Protein AF-0000000066663304 (afdb_homodimer)

Sequence (214 aa):
MSELSLIVARMRPGDSEQVAELFARSDQTELPALVGVRRRTLFTFHDLYFHLIEADAAVAERVAEVRDHPLFQEINEGLLPFIQPYSPSWRSPADAMARTFYQWTRPMSELSLIVARMRPGDSEQVAELFARSDQTELPALVGVRRRTLFTFHDLYFHLIEADAAVAERVAEVRDHPLFQEINEGLLPFIQPYSPSWRSPADAMARTFYQWTRP

Nearest PDB structures (foldseek):
  1tuw-assembly1_A-2  TM=9.577E-01  e=3.253E-13  Streptomyces glaucescens
  8is2-assembly1_B  TM=9.140E-01  e=1.333E-09  uncultured actinomycete
  8is2-assembly1_A  TM=8.632E-01  e=9.135E-10  uncultured actinomycete
  2gff-assembly1_A  TM=6.560E-01  e=1.360E-04  Yersinia pestis
  2omo-assembly4_E  TM=6.657E-01  e=2.468E-03  Nitrosomonas europaea

Structure (mmCIF, N/CA/C/O backbone):
data_AF-0000000066663304-model_v1
#
loop_
_entity.id
_entity.type
_entity.pdbx_description
1 polymer 'Polyketide synthesis cyclase'
#
loop_
_atom_site.group_PDB
_atom_site.id
_atom_site.type_symbol
_atom_site.label_atom_id
_atom_site.label_alt_id
_atom_site.label_comp_id
_atom_site.label_asym_id
_atom_site.label_entity_id
_atom_site.label_seq_id
_atom_site.pdbx_PDB_ins_code
_atom_site.Cartn_x
_atom_site.Cartn_y
_atom_site.Cartn_z
_atom_site.occupancy
_atom_site.B_iso_or_equiv
_atom_site.auth_seq_id
_atom_site.auth_comp_id
_atom_site.auth_asym_id
_atom_site.auth_atom_id
_atom_site.pdbx_PDB_model_num
ATOM 1 N N . MET A 1 1 ? -14.656 -9.914 8.891 1 66.56 1 MET A N 1
ATOM 2 C CA . MET A 1 1 ? -13.93 -8.648 8.891 1 66.56 1 MET A CA 1
ATOM 3 C C . MET A 1 1 ? -12.711 -8.719 7.977 1 66.56 1 MET A C 1
ATOM 5 O O . MET A 1 1 ? -11.992 -9.727 7.965 1 66.56 1 MET A O 1
ATOM 9 N N . SER A 1 2 ? -12.461 -7.953 6.898 1 84.44 2 SER A N 1
ATOM 10 C CA . SER A 1 2 ? -11.375 -8.07 5.934 1 84.44 2 SER A CA 1
ATOM 11 C C . SER A 1 2 ? -10.102 -7.398 6.445 1 84.44 2 SER A C 1
ATOM 13 O O . SER A 1 2 ? -10.164 -6.516 7.301 1 84.44 2 SER A O 1
ATOM 15 N N . GLU A 1 3 ? -9.039 -8 6.078 1 91.44 3 GLU A N 1
ATOM 16 C CA . GLU A 1 3 ? -7.719 -7.516 6.477 1 91.44 3 GLU A CA 1
ATOM 17 C C . GLU A 1 3 ? -6.926 -7.023 5.273 1 91.44 3 GLU A C 1
ATOM 19 O O . GLU A 1 3 ? -7.012 -7.605 4.188 1 91.44 3 GLU A O 1
ATOM 24 N N . LEU A 1 4 ? -6.242 -5.969 5.566 1 94.88 4 LEU A N 1
ATOM 25 C CA . LEU A 1 4 ? -5.379 -5.422 4.523 1 94.88 4 LEU A CA 1
ATOM 26 C C . LEU A 1 4 ? -3.926 -5.812 4.762 1 94.88 4 LEU A C 1
ATOM 28 O O . LEU A 1 4 ? -3.432 -5.723 5.891 1 94.88 4 LEU A O 1
ATOM 32 N N . SER A 1 5 ? -3.32 -6.324 3.744 1 96.56 5 SER A N 1
ATOM 33 C CA . SER A 1 5 ? -1.896 -6.637 3.775 1 96.56 5 SER A CA 1
ATOM 34 C C . SER A 1 5 ? -1.161 -5.98 2.611 1 96.56 5 SER A C 1
ATOM 36 O O . SER A 1 5 ? -1.698 -5.887 1.505 1 96.56 5 SER A O 1
ATOM 38 N N . LEU A 1 6 ? 0.023 -5.57 2.932 1 97.81 6 LEU A N 1
ATOM 39 C CA . LEU A 1 6 ? 0.865 -4.941 1.918 1 97.81 6 LEU A CA 1
ATOM 40 C C . LEU A 1 6 ? 2.215 -5.641 1.824 1 97.81 6 LEU A C 1
ATOM 42 O O . LEU A 1 6 ? 2.998 -5.621 2.777 1 97.81 6 LEU A O 1
ATOM 46 N N . ILE A 1 7 ? 2.461 -6.254 0.732 1 97.38 7 ILE A N 1
ATOM 47 C CA . ILE A 1 7 ? 3.752 -6.871 0.447 1 97.38 7 ILE A CA 1
ATOM 48 C C . ILE A 1 7 ? 4.652 -5.871 -0.276 1 97.38 7 ILE A C 1
ATOM 50 O O . ILE A 1 7 ? 4.215 -5.188 -1.203 1 97.38 7 ILE A O 1
ATOM 54 N N . VAL A 1 8 ? 5.883 -5.77 0.152 1 98.25 8 VAL A N 1
ATOM 55 C CA . VAL A 1 8 ? 6.84 -4.812 -0.392 1 98.25 8 VAL A CA 1
ATOM 56 C C . VAL A 1 8 ? 8.023 -5.559 -1 1 98.25 8 VAL A C 1
ATOM 58 O O . VAL A 1 8 ? 8.617 -6.426 -0.354 1 98.25 8 VAL A O 1
ATOM 61 N N . ALA A 1 9 ? 8.367 -5.219 -2.225 1 98 9 ALA A N 1
ATOM 62 C CA . ALA A 1 9 ? 9.5 -5.812 -2.93 1 98 9 ALA A CA 1
ATOM 63 C C . ALA A 1 9 ? 10.102 -4.828 -3.924 1 98 9 ALA A C 1
ATOM 65 O O . ALA A 1 9 ? 9.75 -3.646 -3.932 1 98 9 ALA A O 1
ATOM 66 N N . ARG A 1 10 ? 11.102 -5.301 -4.641 1 97.88 10 ARG A N 1
ATOM 67 C CA . ARG A 1 10 ? 11.703 -4.508 -5.707 1 97.88 10 ARG A CA 1
ATOM 68 C C . ARG A 1 10 ? 11.305 -5.043 -7.078 1 97.88 10 ARG A C 1
ATOM 70 O O . ARG A 1 10 ? 11.148 -6.254 -7.258 1 97.88 10 ARG A O 1
ATOM 77 N N . MET A 1 11 ? 11.172 -4.141 -7.949 1 98.44 11 MET A N 1
ATOM 78 C CA . MET A 1 11 ? 10.859 -4.445 -9.344 1 98.44 11 MET A CA 1
ATOM 79 C C . MET A 1 11 ? 11.398 -3.359 -10.266 1 98.44 11 MET A C 1
ATOM 81 O O . MET A 1 11 ? 11.289 -2.17 -9.969 1 98.44 11 MET A O 1
ATOM 85 N N . ARG A 1 12 ? 12.016 -3.807 -11.406 1 96.44 12 ARG A N 1
ATOM 86 C CA . ARG A 1 12 ? 12.359 -2.818 -12.43 1 96.44 12 ARG A CA 1
ATOM 87 C C . ARG A 1 12 ? 11.102 -2.201 -13.031 1 96.44 12 ARG A C 1
ATOM 89 O O . ARG A 1 12 ? 10.141 -2.91 -13.344 1 96.44 12 ARG A O 1
ATOM 96 N N . PRO A 1 13 ? 11.062 -0.898 -13.18 1 90.06 13 PRO A N 1
ATOM 97 C CA . PRO A 1 13 ? 9.875 -0.227 -13.719 1 90.06 13 PRO A CA 1
ATOM 98 C C . PRO A 1 13 ? 9.398 -0.84 -15.031 1 90.06 13 PRO A C 1
ATOM 100 O O . PRO A 1 13 ? 8.195 -0.885 -15.297 1 90.06 13 PRO A O 1
ATOM 103 N N . GLY A 1 14 ? 10.172 -1.35 -15.828 1 94.81 14 GLY A N 1
ATOM 104 C CA . GLY A 1 14 ? 9.812 -1.896 -17.125 1 94.81 14 GLY A CA 1
ATOM 105 C C . GLY A 1 14 ? 9.172 -3.27 -17.047 1 94.81 14 GLY A C 1
ATOM 106 O O . GLY A 1 14 ? 8.648 -3.779 -18.047 1 94.81 14 GLY A O 1
ATOM 107 N N . ASP A 1 15 ? 9.055 -3.811 -15.891 1 98.06 15 ASP A N 1
ATOM 108 C CA . ASP A 1 15 ? 8.609 -5.191 -15.734 1 98.06 15 ASP A CA 1
ATOM 109 C C . ASP A 1 15 ? 7.133 -5.254 -15.344 1 98.06 15 ASP A C 1
ATOM 111 O O . ASP A 1 15 ? 6.559 -6.34 -15.227 1 98.06 15 ASP A O 1
ATOM 115 N N . SER A 1 16 ? 6.422 -4.117 -15.203 1 98.25 16 SER A N 1
ATOM 116 C CA . SER A 1 16 ? 5.074 -4.07 -14.648 1 98.25 16 SER A CA 1
ATOM 117 C C . SER A 1 16 ? 4.082 -4.812 -15.539 1 98.25 16 SER A C 1
ATOM 119 O O . SER A 1 16 ? 3.172 -5.477 -15.039 1 98.25 16 SER A O 1
ATOM 121 N N . GLU A 1 17 ? 4.27 -4.734 -16.812 1 97.94 17 GLU A N 1
ATOM 122 C CA . GLU A 1 17 ? 3.338 -5.383 -17.734 1 97.94 17 GLU A CA 1
ATOM 123 C C . GLU A 1 17 ? 3.389 -6.902 -17.578 1 97.94 17 GLU A C 1
ATOM 125 O O . GLU A 1 17 ? 2.35 -7.562 -17.562 1 97.94 17 GLU A O 1
ATOM 130 N N . GLN A 1 18 ? 4.574 -7.41 -17.5 1 98.38 18 GLN A N 1
ATOM 131 C CA . GLN A 1 18 ? 4.738 -8.852 -17.359 1 98.38 18 GLN A CA 1
ATOM 132 C C . GLN A 1 18 ? 4.16 -9.344 -16.031 1 98.38 18 GLN A C 1
ATOM 134 O O . GLN A 1 18 ? 3.48 -10.367 -15.992 1 98.38 18 GLN A O 1
ATOM 139 N N . VAL A 1 19 ? 4.379 -8.602 -15.016 1 98.75 19 VAL A N 1
ATOM 140 C CA . VAL A 1 19 ? 3.875 -8.969 -13.695 1 98.75 19 VAL A CA 1
ATOM 141 C C . VAL A 1 19 ? 2.35 -8.898 -13.688 1 98.75 19 VAL A C 1
ATOM 143 O O . VAL A 1 19 ? 1.685 -9.797 -13.156 1 98.75 19 VAL A O 1
ATOM 146 N N . ALA A 1 20 ? 1.789 -7.863 -14.328 1 98.75 20 ALA A N 1
ATOM 147 C CA . ALA A 1 20 ? 0.338 -7.723 -14.422 1 98.75 20 ALA A CA 1
ATOM 148 C C . ALA A 1 20 ? -0.284 -8.914 -15.133 1 98.75 20 ALA A C 1
ATOM 150 O O . ALA A 1 20 ? -1.319 -9.43 -14.711 1 98.75 20 ALA A O 1
ATOM 151 N N . GLU A 1 21 ? 0.354 -9.359 -16.125 1 98.62 21 GLU A N 1
ATOM 152 C CA . GLU A 1 21 ? -0.149 -10.492 -16.891 1 98.62 21 GLU A CA 1
ATOM 153 C C . GLU A 1 21 ? -0.144 -11.773 -16.062 1 98.62 21 GLU A C 1
ATOM 155 O O . GLU A 1 21 ? -1.072 -12.578 -16.156 1 98.62 21 GLU A O 1
ATOM 160 N N . LEU A 1 22 ? 0.905 -11.906 -15.32 1 98.69 22 LEU A N 1
ATOM 161 C CA . LEU A 1 22 ? 1.009 -13.078 -14.461 1 98.69 22 LEU A CA 1
ATOM 162 C C . LEU A 1 22 ? -0.139 -13.125 -13.461 1 98.69 22 LEU A C 1
ATOM 164 O O . LEU A 1 22 ? -0.793 -14.156 -13.305 1 98.69 22 LEU A O 1
ATOM 168 N N . PHE A 1 23 ? -0.44 -12.039 -12.859 1 98.81 23 PHE A N 1
ATOM 169 C CA . PHE A 1 23 ? -1.504 -12.016 -11.867 1 98.81 23 PHE A CA 1
ATOM 170 C C . PHE A 1 23 ? -2.871 -12.117 -12.531 1 98.81 23 PHE A C 1
ATOM 172 O O . PHE A 1 23 ? -3.791 -12.727 -11.984 1 98.81 23 PHE A O 1
ATOM 179 N N . ALA A 1 24 ? -2.984 -11.516 -13.719 1 98.62 24 ALA A N 1
ATOM 180 C CA . ALA A 1 24 ? -4.246 -11.625 -14.445 1 98.62 24 ALA A CA 1
ATOM 181 C C . ALA A 1 24 ? -4.59 -13.094 -14.711 1 98.62 24 ALA A C 1
ATOM 183 O O . ALA A 1 24 ? -5.742 -13.5 -14.555 1 98.62 24 ALA A O 1
ATOM 184 N N . ARG A 1 25 ? -3.641 -13.859 -15.07 1 98.19 25 ARG A N 1
ATOM 185 C CA . ARG A 1 25 ? -3.838 -15.281 -15.312 1 98.19 25 ARG A CA 1
ATOM 186 C C . ARG A 1 25 ? -4.137 -16.016 -14.008 1 98.19 25 ARG A C 1
ATOM 188 O O . ARG A 1 25 ? -5.055 -16.844 -13.953 1 98.19 25 ARG A O 1
ATOM 195 N N . SER A 1 26 ? -3.385 -15.719 -13.031 1 98.19 26 SER A N 1
ATOM 196 C CA . SER A 1 26 ? -3.562 -16.359 -11.734 1 98.19 26 SER A CA 1
ATOM 197 C C . SER A 1 26 ? -4.945 -16.062 -11.156 1 98.19 26 SER A C 1
ATOM 199 O O . SER A 1 26 ? -5.594 -16.969 -10.609 1 98.19 26 SER A O 1
ATOM 201 N N . ASP A 1 27 ? -5.406 -14.812 -11.289 1 98.25 27 ASP A N 1
ATOM 202 C CA . ASP A 1 27 ? -6.66 -14.375 -10.68 1 98.25 27 ASP A CA 1
ATOM 203 C C . ASP A 1 27 ? -7.863 -14.992 -11.391 1 98.25 27 ASP A C 1
ATOM 205 O O . ASP A 1 27 ? -8.992 -14.891 -10.914 1 98.25 27 ASP A O 1
ATOM 209 N N . GLN A 1 28 ? -7.637 -15.695 -12.477 1 97.62 28 GLN A N 1
ATOM 210 C CA . GLN A 1 28 ? -8.703 -16.391 -13.188 1 97.62 28 GLN A CA 1
ATOM 211 C C . GLN A 1 28 ? -8.875 -17.812 -12.656 1 97.62 28 GLN A C 1
ATOM 213 O O . GLN A 1 28 ? -9.844 -18.5 -13 1 97.62 28 GLN A O 1
ATOM 218 N N . THR A 1 29 ? -7.965 -18.219 -11.875 1 97.88 29 THR A N 1
ATOM 219 C CA . THR A 1 29 ? -8.031 -19.562 -11.305 1 97.88 29 THR A CA 1
ATOM 220 C C . THR A 1 29 ? -8.758 -19.547 -9.961 1 97.88 29 THR A C 1
ATOM 222 O O . THR A 1 29 ? -9.32 -18.516 -9.57 1 97.88 29 THR A O 1
ATOM 225 N N . GLU A 1 30 ? -8.68 -20.672 -9.242 1 96.88 30 GLU A N 1
ATOM 226 C CA . GLU A 1 30 ? -9.328 -20.766 -7.941 1 96.88 30 GLU A CA 1
ATOM 227 C C . GLU A 1 30 ? -8.422 -20.234 -6.832 1 96.88 30 GLU A C 1
ATOM 229 O O . GLU A 1 30 ? -8.836 -20.156 -5.676 1 96.88 30 GLU A O 1
ATOM 234 N N . LEU A 1 31 ? -7.23 -19.859 -7.121 1 96.62 31 LEU A N 1
ATOM 235 C CA . LEU A 1 31 ? -6.242 -19.5 -6.109 1 96.62 31 LEU A CA 1
ATOM 236 C C . LEU A 1 31 ? -6.746 -18.344 -5.25 1 96.62 31 LEU A C 1
ATOM 238 O O . LEU A 1 31 ? -6.621 -18.375 -4.023 1 96.62 31 LEU A O 1
ATOM 242 N N . PRO A 1 32 ? -7.32 -17.266 -5.793 1 96.88 32 PRO A N 1
ATOM 243 C CA . PRO A 1 32 ? -7.816 -16.188 -4.93 1 96.88 32 PRO A CA 1
ATOM 244 C C . PRO A 1 32 ? -8.812 -16.688 -3.885 1 96.88 32 PRO A C 1
ATOM 246 O O . PRO A 1 32 ? -8.766 -16.266 -2.729 1 96.88 32 PRO A O 1
ATOM 249 N N . ALA A 1 33 ? -9.641 -17.562 -4.289 1 95.19 33 ALA A N 1
ATOM 250 C CA . ALA A 1 33 ? -10.617 -18.109 -3.344 1 95.19 33 ALA A CA 1
ATOM 251 C C . ALA A 1 33 ? -9.93 -18.953 -2.27 1 95.19 33 ALA A C 1
ATOM 253 O O . ALA A 1 33 ? -10.328 -18.922 -1.102 1 95.19 33 ALA A O 1
ATOM 254 N N . LEU A 1 34 ? -8.945 -19.688 -2.697 1 94.44 34 LEU A N 1
ATOM 255 C CA . LEU A 1 34 ? -8.211 -20.531 -1.761 1 94.44 34 LEU A CA 1
ATOM 256 C C . LEU A 1 34 ? -7.535 -19.688 -0.684 1 94.44 34 LEU A C 1
ATOM 258 O O . LEU A 1 34 ? -7.484 -20.078 0.482 1 94.44 34 LEU A O 1
ATOM 262 N N . VAL A 1 35 ? -7.031 -18.516 -1.042 1 94.19 35 VAL A N 1
ATOM 263 C CA . VAL A 1 35 ? -6.305 -17.656 -0.122 1 94.19 35 VAL A CA 1
ATOM 264 C C . VAL A 1 35 ? -7.281 -16.703 0.573 1 94.19 35 VAL A C 1
ATOM 266 O O . VAL A 1 35 ? -6.957 -16.125 1.613 1 94.19 35 VAL A O 1
ATOM 269 N N . GLY A 1 36 ? -8.477 -16.531 -0.001 1 95.06 36 GLY A N 1
ATOM 270 C CA . GLY A 1 36 ? -9.477 -15.641 0.552 1 95.06 36 GLY A CA 1
ATOM 271 C C . GLY A 1 36 ? -9.32 -14.203 0.098 1 95.06 36 GLY A C 1
ATOM 272 O O . GLY A 1 36 ? -9.688 -13.273 0.82 1 95.06 36 GLY A O 1
ATOM 273 N N . VAL A 1 37 ? -8.75 -14.023 -1.085 1 96.5 37 VAL A N 1
ATOM 274 C CA . VAL A 1 37 ? -8.5 -12.68 -1.603 1 96.5 37 VAL A CA 1
ATOM 275 C C . VAL A 1 37 ? -9.805 -12.078 -2.117 1 96.5 37 VAL A C 1
ATOM 277 O O . VAL A 1 37 ? -10.523 -12.711 -2.896 1 96.5 37 VAL A O 1
ATOM 280 N N . ARG A 1 38 ? -10.047 -10.852 -1.663 1 96.12 38 ARG A N 1
ATOM 281 C CA . ARG A 1 38 ? -11.203 -10.109 -2.146 1 96.12 38 ARG A CA 1
ATOM 282 C C . ARG A 1 38 ? -10.797 -9.062 -3.174 1 96.12 38 ARG A C 1
ATOM 284 O O . ARG A 1 38 ? -11.516 -8.828 -4.148 1 96.12 38 ARG A O 1
ATOM 291 N N . ARG A 1 39 ? -9.75 -8.477 -2.922 1 96.69 39 ARG A N 1
ATOM 292 C CA . ARG A 1 39 ? -9.242 -7.438 -3.811 1 96.69 39 ARG A CA 1
ATOM 293 C C . ARG A 1 39 ? -7.719 -7.445 -3.842 1 96.69 39 ARG A C 1
ATOM 295 O O . ARG A 1 39 ? -7.07 -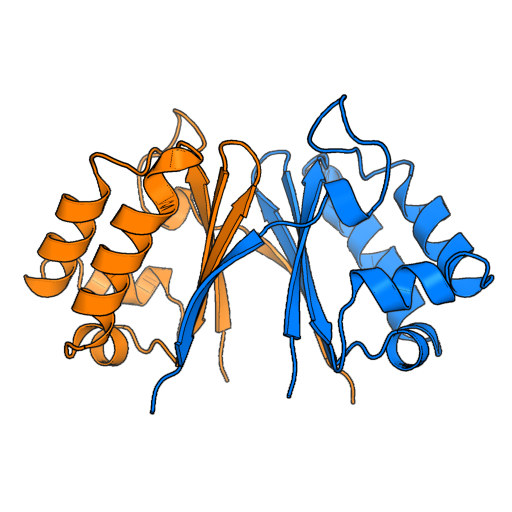7.656 -2.812 1 96.69 39 ARG A O 1
ATOM 302 N N . ARG A 1 40 ? -7.203 -7.305 -5.023 1 98 40 ARG A N 1
ATOM 303 C CA . ARG A 1 40 ? -5.766 -7.184 -5.25 1 98 40 ARG A CA 1
ATOM 304 C C . ARG A 1 40 ? -5.441 -5.91 -6.027 1 98 40 ARG A C 1
ATOM 306 O O . ARG A 1 40 ? -6.074 -5.617 -7.043 1 98 40 ARG A O 1
ATOM 313 N N . THR A 1 41 ? -4.582 -5.086 -5.516 1 98.31 41 THR A N 1
ATOM 314 C CA . THR A 1 41 ? -4.062 -3.922 -6.227 1 98.31 41 THR A CA 1
ATOM 315 C C . THR A 1 41 ? -2.535 -3.932 -6.23 1 98.31 41 THR A C 1
ATOM 317 O O . THR A 1 41 ? -1.906 -4.098 -5.184 1 98.31 41 THR A O 1
ATOM 320 N N . LEU A 1 42 ? -1.966 -3.805 -7.406 1 98.69 42 LEU A N 1
ATOM 321 C CA . LEU A 1 42 ? -0.516 -3.719 -7.547 1 98.69 42 LEU A CA 1
ATOM 322 C C . LEU A 1 42 ? -0.086 -2.297 -7.891 1 98.69 42 LEU A C 1
ATOM 324 O O . LEU A 1 42 ? -0.704 -1.645 -8.734 1 98.69 42 LEU A O 1
ATOM 328 N N . PHE A 1 43 ? 0.966 -1.829 -7.152 1 98.56 43 PHE A N 1
ATOM 329 C CA . PHE A 1 43 ? 1.549 -0.515 -7.398 1 98.56 43 PHE A CA 1
ATOM 330 C C . PHE A 1 43 ? 3.025 -0.635 -7.754 1 98.56 43 PHE A C 1
ATOM 332 O O . PHE A 1 43 ? 3.68 -1.615 -7.391 1 98.56 43 PHE A O 1
ATOM 339 N N . THR A 1 44 ? 3.527 0.32 -8.445 1 98.31 44 THR A N 1
ATOM 340 C CA . THR A 1 44 ? 4.961 0.513 -8.641 1 98.31 44 THR A CA 1
ATOM 341 C C . THR A 1 44 ? 5.363 1.95 -8.32 1 98.31 44 THR A C 1
ATOM 343 O O . THR A 1 44 ? 4.559 2.873 -8.469 1 98.31 44 THR A O 1
ATOM 346 N N . PHE A 1 45 ? 6.562 2.104 -7.871 1 97.75 45 PHE A N 1
ATOM 347 C CA . PHE A 1 45 ? 7.164 3.383 -7.516 1 97.75 45 PHE A CA 1
ATOM 348 C C . PHE A 1 45 ? 8.68 3.307 -7.59 1 97.75 45 PHE A C 1
ATOM 350 O O . PHE A 1 45 ? 9.312 2.598 -6.801 1 97.75 45 PHE A O 1
ATOM 357 N N . HIS A 1 46 ? 9.273 3.986 -8.484 1 96 46 HIS A N 1
ATOM 358 C CA . HIS A 1 46 ? 10.703 3.842 -8.734 1 96 46 HIS A CA 1
ATOM 359 C C . HIS A 1 46 ? 11.094 2.375 -8.891 1 96 46 HIS A C 1
ATOM 361 O O . HIS A 1 46 ? 10.617 1.697 -9.805 1 96 46 HIS A O 1
ATOM 367 N N . ASP A 1 47 ? 11.836 1.839 -8 1 95.88 47 ASP A N 1
ATOM 368 C CA . ASP A 1 47 ? 12.266 0.448 -8.109 1 95.88 47 ASP A CA 1
ATOM 369 C C . ASP A 1 47 ? 11.5 -0.442 -7.137 1 95.88 47 ASP A C 1
ATOM 371 O O . ASP A 1 47 ? 11.938 -1.551 -6.824 1 95.88 47 ASP A O 1
ATOM 375 N N . LEU A 1 48 ? 10.359 0.112 -6.734 1 98.06 48 LEU A N 1
ATOM 376 C CA . LEU A 1 48 ? 9.617 -0.628 -5.723 1 98.06 48 LEU A CA 1
ATOM 377 C C . LEU A 1 48 ? 8.352 -1.232 -6.32 1 98.06 48 LEU A C 1
ATOM 379 O O . LEU A 1 48 ? 7.766 -0.67 -7.25 1 98.06 48 LEU A O 1
ATOM 383 N N . TYR A 1 49 ? 8.008 -2.311 -5.723 1 98.44 49 TYR A N 1
ATOM 384 C CA . TYR A 1 49 ? 6.797 -3.064 -6.012 1 98.44 49 TYR A CA 1
ATOM 385 C C . TYR A 1 49 ? 5.941 -3.225 -4.762 1 98.44 49 TYR A C 1
ATOM 387 O O . TYR A 1 49 ? 6.453 -3.582 -3.695 1 98.44 49 TYR A O 1
ATOM 395 N N . PHE A 1 50 ? 4.602 -2.955 -4.926 1 98.75 50 PHE A N 1
ATOM 396 C CA . PHE A 1 50 ? 3.662 -3.127 -3.822 1 98.75 50 PHE A CA 1
ATOM 397 C C . PHE A 1 50 ? 2.492 -4.012 -4.238 1 98.75 50 PHE A C 1
ATOM 399 O O . PHE A 1 50 ? 1.873 -3.779 -5.281 1 98.75 50 PHE A O 1
ATOM 406 N N . HIS A 1 51 ? 2.24 -5.004 -3.455 1 98.56 51 HIS A N 1
ATOM 407 C CA . HIS A 1 51 ? 1.091 -5.891 -3.604 1 98.56 51 HIS A CA 1
ATOM 408 C C . HIS A 1 51 ? 0.131 -5.75 -2.428 1 98.56 51 HIS A C 1
ATOM 410 O O . HIS A 1 51 ? 0.351 -6.344 -1.368 1 98.56 51 HIS A O 1
ATOM 416 N N . LEU A 1 52 ? -0.947 -4.996 -2.645 1 98.25 52 LEU A N 1
ATOM 417 C CA . LEU A 1 52 ? -1.99 -4.797 -1.646 1 98.25 52 LEU A CA 1
ATOM 418 C C . LEU A 1 52 ? -3.066 -5.871 -1.762 1 98.25 52 LEU A C 1
ATOM 420 O O . LEU A 1 52 ? -3.645 -6.062 -2.834 1 98.25 52 LEU A O 1
ATOM 424 N N . ILE A 1 53 ? -3.299 -6.516 -0.672 1 97.19 53 ILE A N 1
ATOM 425 C CA . ILE A 1 53 ? -4.273 -7.598 -0.659 1 97.19 53 ILE A CA 1
ATOM 426 C C . ILE A 1 53 ? -5.324 -7.336 0.418 1 97.19 53 ILE A C 1
ATOM 428 O O . ILE A 1 53 ? -4.988 -7.137 1.588 1 97.19 53 ILE A O 1
ATOM 432 N N . GLU A 1 54 ? -6.527 -7.195 0.02 1 95.5 54 GLU A N 1
ATOM 433 C CA . GLU A 1 54 ? -7.656 -7.305 0.939 1 95.5 54 GLU A CA 1
ATOM 434 C C . GLU A 1 54 ? -8.188 -8.734 0.99 1 95.5 54 GLU A C 1
ATOM 436 O O . GLU A 1 54 ? -8.57 -9.297 -0.039 1 95.5 54 GLU A O 1
ATOM 441 N N . ALA A 1 55 ? -8.203 -9.297 2.152 1 95.56 55 ALA A N 1
ATOM 442 C CA . ALA A 1 55 ? -8.57 -10.711 2.262 1 95.56 55 ALA A CA 1
ATOM 443 C C . ALA A 1 55 ? -9.469 -10.953 3.471 1 95.56 55 ALA A C 1
ATOM 445 O O . ALA A 1 55 ? -9.602 -10.086 4.34 1 95.56 55 ALA A O 1
ATOM 446 N N . ASP A 1 56 ? -10.07 -12.133 3.516 1 91.94 56 ASP A N 1
ATOM 447 C CA . ASP A 1 56 ? -11 -12.531 4.566 1 91.94 56 ASP A CA 1
ATOM 448 C C . ASP A 1 56 ? -10.25 -12.945 5.832 1 91.94 56 ASP A C 1
ATOM 450 O O . ASP A 1 56 ? -10.844 -13.055 6.906 1 91.94 56 ASP A O 1
ATOM 454 N N . ALA A 1 57 ? -9.031 -13.25 5.668 1 85.19 57 ALA A N 1
ATOM 455 C CA . ALA A 1 57 ? -8.18 -13.695 6.773 1 85.19 57 ALA A CA 1
ATOM 456 C C . ALA A 1 57 ? -6.746 -13.203 6.59 1 85.19 57 ALA A C 1
ATOM 458 O O . ALA A 1 57 ? -6.438 -12.523 5.613 1 85.19 57 ALA A O 1
ATOM 459 N N . ALA A 1 58 ? -5.938 -13.578 7.59 1 85.12 58 ALA A N 1
ATOM 460 C CA . ALA A 1 58 ? -4.527 -13.195 7.547 1 85.12 58 ALA A CA 1
ATOM 461 C C . ALA A 1 58 ? -3.83 -13.805 6.34 1 85.12 58 ALA A C 1
ATOM 463 O O . ALA A 1 58 ? -3.699 -15.031 6.246 1 85.12 58 ALA A O 1
ATOM 464 N N . VAL A 1 59 ? -3.359 -13 5.492 1 87.12 59 VAL A N 1
ATOM 465 C CA . VAL A 1 59 ? -2.799 -13.414 4.211 1 87.12 59 VAL A CA 1
ATOM 466 C C . VAL A 1 59 ? -1.566 -14.281 4.445 1 87.12 59 VAL A C 1
ATOM 468 O O . VAL A 1 59 ? -1.403 -15.328 3.807 1 87.12 59 VAL A O 1
ATOM 471 N N . ALA A 1 60 ? -0.746 -13.852 5.367 1 85.31 60 ALA A N 1
ATOM 472 C CA . ALA A 1 60 ? 0.491 -14.578 5.625 1 85.31 60 ALA A CA 1
ATOM 473 C C . ALA A 1 60 ? 0.202 -16.031 6.008 1 85.31 60 ALA A C 1
ATOM 475 O O . ALA A 1 60 ? 0.877 -16.953 5.539 1 85.31 60 ALA A O 1
ATOM 476 N N . GLU A 1 61 ? -0.761 -16.25 6.824 1 86.75 61 GLU A N 1
ATOM 477 C CA . GLU A 1 61 ? -1.115 -17.594 7.277 1 86.75 61 GLU A CA 1
ATOM 478 C C . GLU A 1 61 ? -1.701 -18.422 6.141 1 86.75 61 GLU A C 1
ATOM 480 O O . GLU A 1 61 ? -1.373 -19.594 5.992 1 86.75 61 GLU A O 1
ATOM 485 N N . ARG A 1 62 ? -2.574 -17.844 5.371 1 89.56 62 ARG A N 1
ATOM 486 C CA . ARG A 1 62 ? -3.215 -18.547 4.27 1 89.56 62 ARG A CA 1
ATOM 487 C C . ARG A 1 62 ? -2.201 -18.922 3.193 1 89.56 62 ARG A C 1
ATOM 489 O O . ARG A 1 62 ? -2.279 -20 2.605 1 89.56 62 ARG A O 1
ATOM 496 N N . VAL A 1 63 ? -1.315 -18 2.934 1 88.31 63 VAL A N 1
ATOM 497 C CA . VAL A 1 63 ? -0.26 -18.266 1.962 1 88.31 63 VAL A CA 1
ATOM 498 C C . VAL A 1 63 ? 0.578 -19.453 2.428 1 88.31 63 VAL A C 1
ATOM 500 O O . VAL A 1 63 ? 0.949 -20.312 1.623 1 88.31 63 VAL A O 1
ATOM 503 N N . ALA A 1 64 ? 0.859 -19.5 3.697 1 87.69 64 ALA A N 1
ATOM 504 C CA . ALA A 1 64 ? 1.618 -20.625 4.242 1 87.69 64 ALA A CA 1
ATOM 505 C C . ALA A 1 64 ? 0.889 -21.938 4.012 1 87.69 64 ALA A C 1
ATOM 507 O O . ALA A 1 64 ? 1.521 -22.969 3.76 1 87.69 64 ALA A O 1
ATOM 508 N N . GLU A 1 65 ? -0.388 -21.922 4.031 1 90.62 65 GLU A N 1
ATOM 509 C CA . GLU A 1 65 ? -1.207 -23.109 3.875 1 90.62 65 GLU A CA 1
ATOM 510 C C . GLU A 1 65 ? -1.209 -23.594 2.428 1 90.62 65 GLU A C 1
ATOM 512 O O . GLU A 1 65 ? -1.344 -24.797 2.166 1 90.62 65 GLU A O 1
ATOM 517 N N . VAL A 1 66 ? -1.033 -22.719 1.534 1 92.12 66 VAL A N 1
ATOM 518 C CA . VAL A 1 66 ? -1.18 -23.094 0.133 1 92.12 66 VAL A CA 1
ATOM 519 C C . VAL A 1 66 ? 0.186 -23.078 -0.552 1 92.12 66 VAL A C 1
ATOM 521 O O . VAL A 1 66 ? 0.274 -23.188 -1.777 1 92.12 66 VAL A O 1
ATOM 524 N N . ARG A 1 67 ? 1.214 -23 0.106 1 91.75 67 ARG A N 1
ATOM 525 C CA . ARG A 1 67 ? 2.561 -22.828 -0.425 1 91.75 67 ARG A CA 1
ATOM 526 C C . ARG A 1 67 ? 2.938 -23.969 -1.363 1 91.75 67 ARG A C 1
ATOM 528 O O . ARG A 1 67 ? 3.707 -23.766 -2.307 1 91.75 67 ARG A O 1
ATOM 535 N N . ASP A 1 68 ? 2.355 -25.094 -1.114 1 93.88 68 ASP A N 1
ATOM 536 C CA . ASP A 1 68 ? 2.705 -26.25 -1.936 1 93.88 68 ASP A CA 1
ATOM 537 C C . ASP A 1 68 ? 1.669 -26.484 -3.033 1 93.88 68 ASP A C 1
ATOM 539 O O . ASP A 1 68 ? 1.813 -27.391 -3.852 1 93.88 68 ASP A O 1
ATOM 543 N N . HIS A 1 69 ? 0.691 -25.734 -3.033 1 96.12 69 HIS A N 1
ATOM 544 C CA . HIS A 1 69 ? -0.32 -25.844 -4.078 1 96.12 69 HIS A CA 1
ATOM 545 C C . HIS A 1 69 ? 0.255 -25.484 -5.445 1 96.12 69 HIS A C 1
ATOM 547 O O . HIS A 1 69 ? 1.001 -24.516 -5.57 1 96.12 69 HIS A O 1
ATOM 553 N N . PRO A 1 70 ? -0.08 -26.219 -6.516 1 97.44 70 PRO A N 1
ATOM 554 C CA . PRO A 1 70 ? 0.511 -25.984 -7.836 1 97.44 70 PRO A CA 1
ATOM 555 C C . PRO A 1 70 ? 0.252 -24.578 -8.359 1 97.44 70 PRO A C 1
ATOM 557 O O . PRO A 1 70 ? 1.143 -23.969 -8.961 1 97.44 70 PRO A O 1
ATOM 560 N N . LEU A 1 71 ? -0.913 -24.094 -8.156 1 97.31 71 LEU A N 1
ATOM 561 C CA . LEU A 1 71 ? -1.255 -22.766 -8.641 1 97.31 71 LEU A CA 1
ATOM 562 C C . LEU A 1 71 ? -0.403 -21.703 -7.961 1 97.31 71 LEU A C 1
ATOM 564 O O . LEU A 1 71 ? -0.01 -20.719 -8.586 1 97.31 71 LEU A O 1
ATOM 568 N N . PHE A 1 72 ? -0.154 -21.875 -6.734 1 96.62 72 PHE A N 1
ATOM 569 C CA . PHE A 1 72 ? 0.712 -20.953 -6.008 1 96.62 72 PHE A CA 1
ATOM 570 C C . PHE A 1 72 ? 2.145 -21.031 -6.523 1 96.62 72 PHE A C 1
ATOM 572 O O . PHE A 1 72 ? 2.787 -20.016 -6.754 1 96.62 72 PHE A O 1
ATOM 579 N N . GLN A 1 73 ? 2.596 -22.219 -6.703 1 97.12 73 GLN A N 1
ATOM 580 C CA . GLN A 1 73 ? 3.947 -22.406 -7.215 1 97.12 73 GLN A CA 1
ATOM 581 C C . GLN A 1 73 ? 4.109 -21.766 -8.594 1 97.12 73 GLN A C 1
ATOM 583 O O . GLN A 1 73 ? 5.152 -21.188 -8.891 1 97.12 73 GLN A O 1
ATOM 588 N N . GLU A 1 74 ? 3.1 -21.906 -9.344 1 97.44 74 GLU A N 1
ATOM 589 C CA . GLU A 1 74 ? 3.152 -21.344 -10.688 1 97.44 74 GLU A CA 1
ATOM 590 C C . GLU A 1 74 ? 3.338 -19.828 -10.641 1 97.44 74 GLU A C 1
ATOM 592 O O . GLU A 1 74 ? 4.211 -19.281 -11.32 1 97.44 74 GLU A O 1
ATOM 597 N N . ILE A 1 75 ? 2.525 -19.125 -9.891 1 97.31 75 ILE A N 1
ATOM 598 C CA . ILE A 1 75 ? 2.631 -17.672 -9.836 1 97.31 75 ILE A CA 1
ATOM 599 C C . ILE A 1 75 ? 3.928 -17.281 -9.133 1 97.31 75 ILE A C 1
ATOM 601 O O . ILE A 1 75 ? 4.598 -16.328 -9.539 1 97.31 75 ILE A O 1
ATOM 605 N N . ASN A 1 76 ? 4.297 -17.953 -8.086 1 95.19 76 ASN A N 1
ATOM 606 C CA . ASN A 1 76 ? 5.539 -17.672 -7.379 1 95.19 76 ASN A CA 1
ATOM 607 C C . ASN A 1 76 ? 6.75 -17.812 -8.297 1 95.19 76 ASN A C 1
ATOM 609 O O . ASN A 1 76 ? 7.578 -16.891 -8.375 1 95.19 76 ASN A O 1
ATOM 613 N N . GLU A 1 77 ? 6.824 -18.891 -9.047 1 96.88 77 GLU A N 1
ATOM 614 C CA . GLU A 1 77 ? 7.914 -19.125 -9.992 1 96.88 77 GLU A CA 1
ATOM 615 C C . GLU A 1 77 ? 7.91 -18.078 -11.109 1 96.88 77 GLU A C 1
ATOM 617 O O . GLU A 1 77 ? 8.969 -17.625 -11.539 1 96.88 77 GLU A O 1
ATOM 622 N N . GLY A 1 78 ? 6.738 -17.812 -11.562 1 98 78 GLY A N 1
ATOM 623 C CA . GLY A 1 78 ? 6.621 -16.812 -12.609 1 98 78 GLY A CA 1
ATOM 624 C C . GLY A 1 78 ? 7.117 -15.438 -12.195 1 98 78 GLY A C 1
ATOM 625 O O . GLY A 1 78 ? 7.605 -14.672 -13.023 1 98 78 GLY A O 1
ATOM 626 N N . LEU A 1 79 ? 7.027 -15.094 -10.93 1 98 79 LEU A N 1
ATOM 627 C CA . LEU A 1 79 ? 7.379 -13.773 -10.43 1 98 79 LEU A CA 1
ATOM 628 C C . LEU A 1 79 ? 8.883 -13.664 -10.18 1 98 79 LEU A C 1
ATOM 630 O O . LEU A 1 79 ? 9.43 -12.562 -10.109 1 98 79 LEU A O 1
ATOM 634 N N . LEU A 1 80 ? 9.617 -14.742 -10.109 1 96.62 80 LEU A N 1
ATOM 635 C CA . LEU A 1 80 ? 11.008 -14.812 -9.672 1 96.62 80 LEU A CA 1
ATOM 636 C C . LEU A 1 80 ? 11.898 -13.961 -10.57 1 96.62 80 LEU A C 1
ATOM 638 O O . LEU A 1 80 ? 12.82 -13.297 -10.094 1 96.62 80 LEU A O 1
ATOM 642 N N . PRO A 1 81 ? 11.672 -13.883 -11.859 1 97.81 81 PRO A N 1
ATOM 643 C CA . PRO A 1 81 ? 12.547 -13.086 -12.719 1 97.81 81 PRO A CA 1
ATOM 644 C C . PRO A 1 81 ? 12.32 -11.578 -12.555 1 97.81 81 PRO A C 1
ATOM 646 O O . PRO A 1 81 ? 13.148 -10.781 -12.992 1 97.81 81 PRO A O 1
ATOM 649 N N . PHE A 1 82 ? 11.25 -11.172 -11.906 1 98.38 82 PHE A N 1
ATOM 650 C CA . PHE A 1 82 ? 10.844 -9.773 -11.977 1 98.38 82 PHE A CA 1
ATOM 651 C C . PHE A 1 82 ? 10.852 -9.141 -10.594 1 98.38 82 PHE A C 1
ATOM 653 O O . PHE A 1 82 ? 10.992 -7.918 -10.461 1 98.38 82 PHE A O 1
ATOM 660 N N . ILE A 1 83 ? 10.578 -9.938 -9.602 1 97.81 83 ILE A N 1
ATOM 661 C CA . ILE A 1 83 ? 10.398 -9.43 -8.242 1 97.81 83 ILE A CA 1
ATOM 662 C C . ILE A 1 83 ? 11.555 -9.883 -7.359 1 97.81 83 ILE A C 1
ATOM 664 O O . ILE A 1 83 ? 11.875 -11.078 -7.316 1 97.81 83 ILE A O 1
ATOM 668 N N . GLN A 1 84 ? 12.156 -8.961 -6.684 1 97 84 GLN A N 1
ATOM 669 C CA . GLN A 1 84 ? 13.234 -9.242 -5.746 1 97 84 GLN A CA 1
ATOM 670 C C . GLN A 1 84 ? 12.898 -8.742 -4.348 1 97 84 GLN A C 1
ATOM 672 O O . GLN A 1 84 ? 12.188 -7.746 -4.195 1 97 84 GLN A O 1
ATOM 677 N N . PRO A 1 85 ? 13.406 -9.461 -3.336 1 96.5 85 PRO A N 1
ATOM 678 C CA . PRO A 1 85 ? 13.172 -8.938 -1.985 1 96.5 85 PRO A CA 1
ATOM 679 C C . PRO A 1 85 ? 13.68 -7.512 -1.809 1 96.5 85 PRO A C 1
ATOM 681 O O . PRO A 1 85 ? 14.68 -7.125 -2.43 1 96.5 85 PRO A O 1
ATOM 684 N N . TYR A 1 86 ? 12.953 -6.723 -1.016 1 96.88 86 TYR A N 1
ATOM 685 C CA . TYR A 1 86 ? 13.383 -5.359 -0.709 1 96.88 86 TYR A CA 1
ATOM 686 C C . TYR A 1 86 ? 14.734 -5.359 -0.002 1 96.88 86 TYR A C 1
ATOM 688 O O . TYR A 1 86 ? 15.594 -4.527 -0.297 1 96.88 86 TYR A O 1
ATOM 696 N N . SER A 1 87 ? 14.859 -6.258 0.954 1 94.31 87 SER A N 1
ATOM 697 C CA . SER A 1 87 ? 16.031 -6.34 1.812 1 94.31 87 SER A CA 1
ATOM 698 C C . SER A 1 87 ? 16.781 -7.656 1.61 1 94.31 87 SER A C 1
ATOM 700 O O . SER A 1 87 ? 16.156 -8.711 1.464 1 94.31 87 SER A O 1
ATOM 702 N N . PRO A 1 88 ? 18.094 -7.641 1.718 1 91.44 88 PRO A N 1
ATOM 703 C CA . PRO A 1 88 ? 18.875 -8.875 1.621 1 91.44 88 PRO A CA 1
ATOM 704 C C . PRO A 1 88 ? 18.641 -9.812 2.805 1 91.44 88 PRO A C 1
ATOM 706 O O . PRO A 1 88 ? 18.984 -10.992 2.736 1 91.44 88 PRO A O 1
ATOM 709 N N . SER A 1 89 ? 18.094 -9.25 3.846 1 91.06 89 SER A N 1
ATOM 710 C CA . SER A 1 89 ? 17.875 -10.062 5.043 1 91.06 89 SER A CA 1
ATOM 711 C C . SER A 1 89 ? 16.594 -10.875 4.93 1 91.06 89 SER A C 1
ATOM 713 O O . SER A 1 89 ? 16.234 -11.602 5.855 1 91.06 89 SER A O 1
ATOM 715 N N . TRP A 1 90 ? 15.93 -10.812 3.854 1 91.62 90 TRP A N 1
ATOM 716 C CA . TRP A 1 90 ? 14.68 -11.531 3.615 1 91.62 90 TRP A CA 1
ATOM 717 C C . TRP A 1 90 ? 14.898 -13.039 3.697 1 91.62 90 TRP A C 1
ATOM 719 O O . TRP A 1 90 ? 15.867 -13.562 3.139 1 91.62 90 TRP A O 1
ATOM 729 N N . ARG A 1 91 ? 13.906 -13.75 4.336 1 88.88 91 ARG A N 1
ATOM 730 C CA . ARG A 1 91 ? 13.992 -15.203 4.445 1 88.88 91 ARG A CA 1
ATOM 731 C C . ARG A 1 91 ? 12.672 -15.852 4.066 1 88.88 91 ARG A C 1
ATOM 733 O O . ARG A 1 91 ? 12.641 -17 3.604 1 88.88 91 ARG A O 1
ATOM 740 N N . SER A 1 92 ? 11.57 -15.117 4.293 1 84.69 92 SER A N 1
ATOM 741 C CA . SER A 1 92 ? 10.242 -15.68 4.062 1 84.69 92 SER A CA 1
ATOM 742 C C . SER A 1 92 ? 9.266 -14.609 3.59 1 84.69 92 SER A C 1
ATOM 744 O O . SER A 1 92 ? 9.531 -13.414 3.732 1 84.69 92 SER A O 1
ATOM 746 N N . PRO A 1 93 ? 8.109 -15.039 3.051 1 80.38 93 PRO A N 1
ATOM 747 C CA . PRO A 1 93 ? 7.09 -14.078 2.623 1 80.38 93 PRO A CA 1
ATOM 748 C C . PRO A 1 93 ? 6.66 -13.133 3.746 1 80.38 93 PRO A C 1
ATOM 750 O O . PRO A 1 93 ? 6.398 -11.953 3.502 1 80.38 93 PRO A O 1
ATOM 753 N N . ALA A 1 94 ? 6.652 -13.586 4.898 1 84.94 94 ALA A N 1
ATOM 754 C CA . ALA A 1 94 ? 6.277 -12.766 6.047 1 84.94 94 ALA A CA 1
ATOM 755 C C . ALA A 1 94 ? 7.234 -11.586 6.215 1 84.94 94 ALA A C 1
ATOM 757 O O . ALA A 1 94 ? 6.844 -10.523 6.703 1 84.94 94 ALA A O 1
ATOM 758 N N . ASP A 1 95 ? 8.453 -11.695 5.734 1 91.69 95 ASP A N 1
ATOM 759 C CA . ASP A 1 95 ? 9.477 -10.656 5.859 1 91.69 95 ASP A CA 1
ATOM 760 C C . ASP A 1 95 ? 9.242 -9.539 4.848 1 91.69 95 ASP A C 1
ATOM 762 O O . ASP A 1 95 ? 9.922 -8.508 4.883 1 91.69 95 ASP A O 1
ATOM 766 N N . ALA A 1 96 ? 8.305 -9.773 3.998 1 94.5 96 ALA A N 1
ATOM 767 C CA . ALA A 1 96 ? 8.031 -8.781 2.967 1 94.5 96 ALA A CA 1
ATOM 768 C C . ALA A 1 96 ? 6.773 -7.984 3.289 1 94.5 96 ALA A C 1
ATOM 770 O O . ALA A 1 96 ? 6.383 -7.094 2.533 1 94.5 96 ALA A O 1
ATOM 771 N N . MET A 1 97 ? 6.168 -8.312 4.395 1 95.19 97 MET A N 1
ATOM 772 C CA . MET A 1 97 ? 4.891 -7.688 4.738 1 95.19 97 MET A CA 1
ATOM 773 C C . MET A 1 97 ? 5.105 -6.414 5.551 1 95.19 97 MET A C 1
ATOM 775 O O . MET A 1 97 ? 5.781 -6.438 6.582 1 95.19 97 MET A O 1
ATOM 779 N N . ALA A 1 98 ? 4.547 -5.383 5.07 1 96.88 98 ALA A N 1
ATOM 780 C CA . ALA A 1 98 ? 4.531 -4.156 5.859 1 96.88 98 ALA A CA 1
ATOM 781 C C . ALA A 1 98 ? 3.627 -4.297 7.078 1 96.88 98 ALA A C 1
ATOM 783 O O . ALA A 1 98 ? 2.715 -5.129 7.09 1 96.88 98 ALA A O 1
ATOM 784 N N . ARG A 1 99 ? 3.904 -3.502 8.047 1 96.44 99 ARG A N 1
ATOM 785 C CA . ARG A 1 99 ? 3.111 -3.529 9.273 1 96.44 99 ARG A CA 1
ATOM 786 C C . ARG A 1 99 ? 2.15 -2.348 9.328 1 96.44 99 ARG A C 1
ATOM 788 O O . ARG A 1 99 ? 2.566 -1.195 9.188 1 96.44 99 ARG A O 1
ATOM 795 N N . THR A 1 100 ? 0.888 -2.686 9.578 1 97.31 100 THR A N 1
ATOM 796 C CA . THR A 1 100 ? -0.091 -1.625 9.789 1 97.31 100 THR A CA 1
ATOM 797 C C . THR A 1 100 ? 0.085 -0.996 11.172 1 97.31 100 THR A C 1
ATOM 799 O O . THR A 1 100 ? 0.212 -1.705 12.172 1 97.31 100 THR A O 1
ATOM 802 N N . PHE A 1 101 ? 0.069 0.417 11.164 1 98.25 101 PHE A N 1
ATOM 803 C CA . PHE A 1 101 ? 0.218 1.004 12.492 1 98.25 101 PHE A CA 1
ATOM 804 C C . PHE A 1 101 ? -0.875 2.033 12.758 1 98.25 101 PHE A C 1
ATOM 806 O O . PHE A 1 101 ? -0.973 2.576 13.859 1 98.25 101 PHE A O 1
ATOM 813 N N . TYR A 1 102 ? -1.723 2.279 11.797 1 98.44 102 TYR A N 1
ATOM 814 C CA . TYR A 1 102 ? -2.861 3.172 11.969 1 98.44 102 TYR A CA 1
ATOM 815 C C . TYR A 1 102 ? -3.924 2.912 10.906 1 98.44 102 TYR A C 1
ATOM 817 O O . TYR A 1 102 ? -3.6 2.67 9.742 1 98.44 102 TYR A O 1
ATOM 825 N N . GLN A 1 103 ? -5.184 2.912 11.312 1 98 103 GLN A N 1
ATOM 826 C CA . GLN A 1 103 ? -6.309 2.773 10.391 1 98 103 GLN A CA 1
ATOM 827 C C . GLN A 1 103 ? -7.457 3.693 10.789 1 98 103 GLN A C 1
ATOM 829 O O . GLN A 1 103 ? -7.742 3.867 11.977 1 98 103 GLN A O 1
ATOM 834 N N . TRP A 1 104 ? -8.031 4.211 9.789 1 98.06 104 TRP A N 1
ATOM 835 C CA . TRP A 1 104 ? -9.195 5.062 9.984 1 98.06 104 TRP A CA 1
ATOM 836 C C . TRP A 1 104 ? -10.219 4.852 8.867 1 98.06 104 TRP A C 1
ATOM 838 O O . TRP A 1 104 ? -9.844 4.723 7.695 1 98.06 104 TRP A O 1
ATOM 848 N N . THR A 1 105 ? -11.469 4.742 9.203 1 95.75 105 THR A N 1
ATOM 849 C CA . THR A 1 105 ? -12.562 4.68 8.242 1 95.75 105 THR A CA 1
ATOM 850 C C . THR A 1 105 ? -13.617 5.734 8.555 1 95.75 105 THR A C 1
ATOM 852 O O . THR A 1 105 ? -13.945 5.965 9.719 1 95.75 105 THR A O 1
ATOM 855 N N . ARG A 1 106 ? -14.016 6.301 7.504 1 93.56 106 ARG A N 1
ATOM 856 C CA . ARG A 1 106 ? -15.078 7.285 7.668 1 93.56 106 ARG A CA 1
ATOM 857 C C . ARG A 1 106 ? -16.297 6.664 8.344 1 93.56 106 ARG A C 1
ATOM 859 O O . ARG A 1 106 ? -16.766 5.594 7.945 1 93.56 106 ARG A O 1
ATOM 866 N N . PRO A 1 107 ? -16.859 7.34 9.391 1 88 107 PRO A N 1
ATOM 867 C CA . PRO A 1 107 ? -18.062 6.805 10.047 1 88 107 PRO A CA 1
ATOM 868 C C . PRO A 1 107 ? -19.281 6.82 9.141 1 88 107 PRO A C 1
ATOM 870 O O . PRO A 1 107 ? -19.391 7.668 8.258 1 88 107 PRO A O 1
ATOM 873 N N . MET B 1 1 ? -17.406 5.949 -7.633 1 66.75 1 MET B N 1
ATOM 874 C CA . MET B 1 1 ? -16.391 4.895 -7.707 1 66.75 1 MET B CA 1
ATOM 875 C C . MET B 1 1 ? -15.148 5.273 -6.91 1 66.75 1 MET B C 1
ATOM 877 O O . MET B 1 1 ? -14.711 6.426 -6.945 1 66.75 1 MET B O 1
ATOM 881 N N . SER B 1 2 ? -14.617 4.602 -5.875 1 84.5 2 SER B N 1
ATOM 882 C CA . SER B 1 2 ? -13.508 4.992 -5.012 1 84.5 2 SER B CA 1
ATOM 883 C C . SER B 1 2 ? -12.172 4.656 -5.652 1 84.5 2 SER B C 1
ATOM 885 O O . SER B 1 2 ? -12.086 3.775 -6.508 1 84.5 2 SER B O 1
ATOM 887 N N . GLU B 1 3 ? -11.273 5.512 -5.379 1 91.44 3 GLU B N 1
ATOM 888 C CA . GLU B 1 3 ? -9.914 5.367 -5.902 1 91.44 3 GLU B CA 1
ATOM 889 C C . GLU B 1 3 ? -8.914 5.098 -4.785 1 91.44 3 GLU B C 1
ATOM 891 O O . GLU B 1 3 ? -9.039 5.648 -3.689 1 91.44 3 GLU B O 1
ATOM 896 N N . LEU B 1 4 ? -8.031 4.23 -5.156 1 94.88 4 LEU B N 1
ATOM 897 C CA . LEU B 1 4 ? -6.961 3.918 -4.207 1 94.88 4 LEU B CA 1
ATOM 898 C C . LEU B 1 4 ? -5.676 4.645 -4.578 1 94.88 4 LEU B C 1
ATOM 900 O O . LEU B 1 4 ? -5.277 4.656 -5.746 1 94.88 4 LEU B O 1
ATOM 904 N N . SER B 1 5 ? -5.133 5.305 -3.609 1 96.56 5 SER B N 1
ATOM 905 C CA . SER B 1 5 ? -3.836 5.953 -3.771 1 96.56 5 SER B CA 1
ATOM 906 C C . SER B 1 5 ? -2.857 5.512 -2.689 1 96.56 5 SER B C 1
ATOM 908 O O . SER B 1 5 ? -3.248 5.301 -1.54 1 96.56 5 SER B O 1
ATOM 910 N N . LEU B 1 6 ? -1.63 5.41 -3.125 1 97.88 6 LEU B N 1
ATOM 911 C CA . LEU B 1 6 ? -0.569 5.02 -2.203 1 97.88 6 LEU B CA 1
ATOM 912 C C . LEU B 1 6 ? 0.569 6.035 -2.225 1 97.88 6 LEU B C 1
ATOM 914 O O . LEU B 1 6 ? 1.239 6.199 -3.246 1 97.88 6 LEU B O 1
ATOM 918 N N . ILE B 1 7 ? 0.743 6.699 -1.146 1 97.44 7 ILE B N 1
ATOM 919 C CA . ILE B 1 7 ? 1.863 7.617 -0.976 1 97.44 7 ILE B CA 1
ATOM 920 C C . ILE B 1 7 ? 3.047 6.879 -0.355 1 97.44 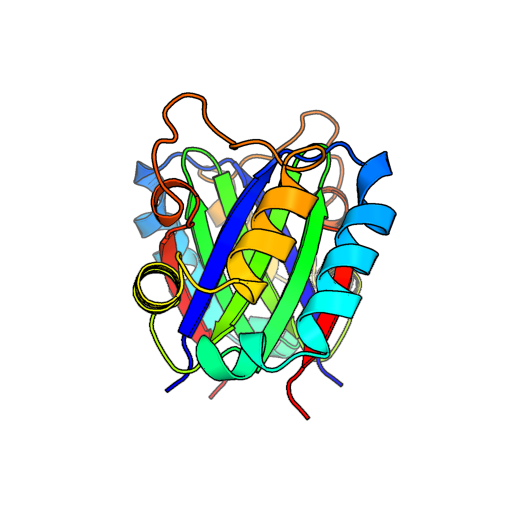7 ILE B C 1
ATOM 922 O O . ILE B 1 7 ? 2.879 6.117 0.6 1 97.44 7 ILE B O 1
ATOM 926 N N . VAL B 1 8 ? 4.223 7.082 -0.899 1 98.25 8 VAL B N 1
ATOM 927 C CA . VAL B 1 8 ? 5.434 6.398 -0.46 1 98.25 8 VAL B CA 1
ATOM 928 C C . VAL B 1 8 ? 6.453 7.422 0.041 1 98.25 8 VAL B C 1
ATOM 930 O O . VAL B 1 8 ? 6.754 8.398 -0.649 1 98.25 8 VAL B O 1
ATOM 933 N N . ALA B 1 9 ? 6.98 7.191 1.232 1 98.06 9 ALA B N 1
ATOM 934 C CA . ALA B 1 9 ? 7.992 8.055 1.832 1 98.06 9 ALA B CA 1
ATOM 935 C C . ALA B 1 9 ? 8.914 7.262 2.754 1 98.06 9 ALA B C 1
ATOM 937 O O . ALA B 1 9 ? 8.867 6.031 2.777 1 98.06 9 ALA B O 1
ATOM 938 N N . ARG B 1 10 ? 9.82 7.98 3.379 1 97.94 10 ARG B N 1
ATOM 939 C CA . ARG B 1 10 ? 10.695 7.375 4.375 1 97.94 10 ARG B CA 1
ATOM 940 C C . ARG B 1 10 ? 10.312 7.812 5.785 1 97.94 10 ARG B C 1
ATOM 942 O O . ARG B 1 10 ? 9.867 8.945 5.988 1 97.94 10 ARG B O 1
ATOM 949 N N . MET B 1 11 ? 10.484 6.906 6.641 1 98.44 11 MET B N 1
ATOM 950 C CA . MET B 1 11 ? 10.234 7.141 8.062 1 98.44 11 MET B CA 1
ATOM 951 C C . MET B 1 11 ? 11.109 6.23 8.922 1 98.44 11 MET B C 1
ATOM 953 O O . MET B 1 11 ? 11.273 5.047 8.617 1 98.44 11 MET B O 1
ATOM 957 N N . ARG B 1 12 ? 11.703 6.844 10.016 1 96.38 12 ARG B N 1
ATOM 958 C CA . ARG B 1 12 ? 12.367 5.98 10.984 1 96.38 12 ARG B CA 1
ATOM 959 C C . ARG B 1 12 ? 11.367 5.082 11.695 1 96.38 12 ARG B C 1
ATOM 961 O O . ARG B 1 12 ? 10.297 5.539 12.102 1 96.38 12 ARG B O 1
ATOM 968 N N . PRO B 1 13 ? 11.656 3.795 11.828 1 90.12 13 PRO B N 1
ATOM 969 C CA . PRO B 1 13 ? 10.727 2.863 12.469 1 90.12 13 PRO B CA 1
ATOM 970 C C . PRO B 1 13 ? 10.234 3.357 13.828 1 90.12 13 PRO B C 1
ATOM 972 O O . PRO B 1 13 ? 9.086 3.111 14.203 1 90.12 13 PRO B O 1
ATOM 975 N N . GLY B 1 14 ? 10.93 4.051 14.555 1 94.94 14 GLY B N 1
ATOM 976 C CA . GLY B 1 14 ? 10.578 4.508 15.891 1 94.94 14 GLY B CA 1
ATOM 977 C C . GLY B 1 14 ? 9.617 5.684 15.875 1 94.94 14 GLY B C 1
ATOM 978 O O . GLY B 1 14 ? 9.078 6.062 16.922 1 94.94 14 GLY B O 1
ATOM 979 N N . ASP B 1 15 ? 9.266 6.172 14.742 1 98.06 15 ASP B N 1
ATOM 980 C CA . ASP B 1 15 ? 8.484 7.398 14.648 1 98.06 15 ASP B CA 1
ATOM 981 C C . ASP B 1 15 ? 7.008 7.09 14.398 1 98.06 15 ASP B C 1
ATOM 983 O O . ASP B 1 15 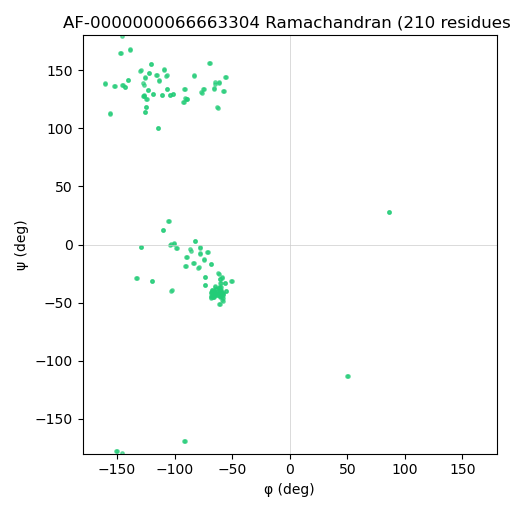? 6.176 8 14.344 1 98.06 15 ASP B O 1
ATOM 987 N N . SER B 1 16 ? 6.598 5.809 14.32 1 98.25 16 SER B N 1
ATOM 988 C CA . SER B 1 16 ? 5.258 5.422 13.891 1 98.25 16 SER B CA 1
ATOM 989 C C . SER B 1 16 ? 4.199 5.91 14.875 1 98.25 16 SER B C 1
ATOM 991 O O . SER B 1 16 ? 3.109 6.32 14.469 1 98.25 16 SER B O 1
ATOM 993 N N . GLU B 1 17 ? 4.52 5.891 16.125 1 97.94 17 GLU B N 1
ATOM 994 C CA . GLU B 1 17 ? 3.545 6.297 17.125 1 97.94 17 GLU B CA 1
ATOM 995 C C . GLU B 1 17 ? 3.207 7.781 17 1 97.94 17 GLU B C 1
ATOM 997 O O . GLU B 1 17 ? 2.039 8.164 17.078 1 97.94 17 GLU B O 1
ATOM 1002 N N . GLN B 1 18 ? 4.219 8.57 16.828 1 98.38 18 GLN B N 1
ATOM 1003 C CA . GLN B 1 18 ? 4.008 10.008 16.672 1 98.38 18 GLN B CA 1
ATOM 1004 C C . GLN B 1 18 ? 3.203 10.328 15.422 1 98.38 18 GLN B C 1
ATOM 1006 O O . GLN B 1 18 ? 2.291 11.156 15.453 1 98.38 18 GLN B O 1
ATOM 1011 N N . VAL B 1 19 ? 3.498 9.641 14.375 1 98.75 19 VAL B N 1
ATOM 1012 C CA . VAL B 1 19 ? 2.799 9.859 13.109 1 98.75 19 VAL B CA 1
ATOM 1013 C C . VAL B 1 19 ? 1.343 9.414 13.242 1 98.75 19 VAL B C 1
ATOM 1015 O O . VAL B 1 19 ? 0.432 10.117 12.789 1 98.75 19 VAL B O 1
ATOM 1018 N N . ALA B 1 20 ? 1.122 8.289 13.922 1 98.75 20 ALA B N 1
ATOM 1019 C CA . ALA B 1 20 ? -0.235 7.797 14.148 1 98.75 20 ALA B CA 1
ATOM 1020 C C . ALA B 1 20 ? -1.062 8.812 14.938 1 98.75 20 ALA B C 1
ATOM 1022 O O . ALA B 1 20 ? -2.229 9.055 14.617 1 98.75 20 ALA B O 1
ATOM 1023 N N . GLU B 1 21 ? -0.462 9.406 15.859 1 98.62 21 GLU B N 1
ATOM 1024 C CA . GLU B 1 21 ? -1.153 10.391 16.688 1 98.62 21 GLU B CA 1
ATOM 1025 C C . GLU B 1 21 ? -1.54 11.617 15.875 1 98.62 21 GLU B C 1
ATOM 1027 O O . GLU B 1 21 ? -2.625 12.18 16.062 1 98.62 21 GLU B O 1
ATOM 1032 N N . LEU B 1 22 ? -0.623 11.992 15.039 1 98.69 22 LEU B N 1
ATOM 1033 C CA . LEU B 1 22 ? -0.891 13.148 14.188 1 98.69 22 LEU B CA 1
ATOM 1034 C C . LEU B 1 22 ? -2.104 12.898 13.297 1 98.69 22 LEU B C 1
ATOM 1036 O O . LEU B 1 22 ? -3 13.742 13.211 1 98.69 22 LEU B O 1
ATOM 1040 N N . PHE B 1 23 ? -2.191 11.766 12.727 1 98.81 23 PHE B N 1
ATOM 1041 C CA . PHE B 1 23 ? -3.305 11.469 11.836 1 98.81 23 PHE B CA 1
ATOM 1042 C C . PHE B 1 23 ? -4.586 11.242 12.625 1 98.81 23 PHE B C 1
ATOM 1044 O O . PHE B 1 23 ? -5.676 11.602 12.172 1 98.81 23 PHE B O 1
ATOM 1051 N N . ALA B 1 24 ? -4.434 10.633 13.812 1 98.62 24 ALA B N 1
ATOM 1052 C CA . ALA B 1 24 ? -5.613 10.445 14.656 1 98.62 24 ALA B CA 1
ATOM 1053 C C . ALA B 1 24 ? -6.277 11.781 14.969 1 98.62 24 ALA B C 1
ATOM 1055 O O . ALA B 1 24 ? -7.508 11.898 14.93 1 98.62 24 ALA B O 1
ATOM 1056 N N . ARG B 1 25 ? -5.52 12.766 15.25 1 98.19 25 ARG B N 1
ATOM 1057 C CA . ARG B 1 25 ? -6.035 14.102 15.523 1 98.19 25 ARG B CA 1
ATOM 1058 C C . ARG B 1 25 ? -6.629 14.727 14.266 1 98.19 25 ARG B C 1
ATOM 1060 O O . ARG B 1 25 ? -7.719 15.297 14.312 1 98.19 25 ARG B O 1
ATOM 1067 N N . SER B 1 26 ? -5.918 14.602 13.203 1 98.19 26 SER B N 1
ATOM 1068 C CA . SER B 1 26 ? -6.371 15.164 11.938 1 98.19 26 SER B CA 1
ATOM 1069 C C . SER B 1 26 ? -7.688 14.539 11.492 1 98.19 26 SER B C 1
ATOM 1071 O O . SER B 1 26 ? -8.586 15.234 11.016 1 98.19 26 SER B O 1
ATOM 1073 N N . ASP B 1 27 ? -7.816 13.211 11.664 1 98.25 27 ASP B N 1
ATOM 1074 C CA . ASP B 1 27 ? -8.969 12.469 11.172 1 98.25 27 ASP B CA 1
ATOM 1075 C C . ASP B 1 27 ? -10.219 12.773 12 1 98.25 27 ASP B C 1
ATOM 1077 O O . ASP B 1 27 ? -11.328 12.398 11.625 1 98.25 27 ASP B O 1
ATOM 1081 N N . GLN B 1 28 ? -10.062 13.516 13.07 1 97.62 28 GLN B N 1
ATOM 1082 C CA . GLN B 1 28 ? -11.195 13.945 13.891 1 97.62 28 GLN B CA 1
ATOM 1083 C C . GLN B 1 28 ? -11.758 15.273 13.391 1 97.62 28 GLN B C 1
ATOM 1085 O O . GLN B 1 28 ? -12.82 15.711 13.844 1 97.62 28 GLN B O 1
ATOM 1090 N N . THR B 1 29 ? -11.062 15.875 12.523 1 97.88 29 THR B N 1
ATOM 1091 C CA . THR B 1 29 ? -11.508 17.156 11.977 1 97.88 29 THR B CA 1
ATOM 1092 C C . THR B 1 29 ? -12.328 16.953 10.711 1 97.88 29 THR B C 1
ATOM 1094 O O . THR B 1 29 ? -12.648 15.812 10.352 1 97.88 29 THR B O 1
ATOM 1097 N N . GLU B 1 30 ? -12.602 18.062 10 1 96.88 30 GLU B N 1
ATOM 1098 C CA . GLU B 1 30 ? -13.383 17.984 8.766 1 96.88 30 GLU B CA 1
ATOM 1099 C C . GLU B 1 30 ? -12.477 17.672 7.57 1 96.88 30 GLU B C 1
ATOM 1101 O O . GLU B 1 30 ? -12.969 17.484 6.457 1 96.88 30 GLU B O 1
ATOM 1106 N N . LEU B 1 31 ? -11.211 17.625 7.734 1 96.69 31 LEU B N 1
ATOM 1107 C CA . LEU B 1 31 ? -10.266 17.5 6.633 1 96.69 31 LEU B CA 1
ATOM 1108 C C . LEU B 1 31 ? -10.539 16.25 5.809 1 96.69 31 LEU B C 1
ATOM 1110 O O . LEU B 1 31 ? -10.547 16.297 4.578 1 96.69 31 LEU B O 1
ATOM 1114 N N . PRO B 1 32 ? -10.773 15.062 6.395 1 96.94 32 PRO B N 1
ATOM 1115 C CA . PRO B 1 32 ? -11.062 13.883 5.57 1 96.94 32 PRO B CA 1
ATOM 1116 C C . PRO B 1 32 ? -12.242 14.102 4.625 1 96.94 32 PRO B C 1
ATOM 1118 O O . PRO B 1 32 ? -12.195 13.688 3.465 1 96.94 32 PRO B O 1
ATOM 1121 N N . ALA B 1 33 ? -13.227 14.758 5.113 1 95.25 33 ALA B N 1
ATOM 1122 C CA . ALA B 1 33 ? -14.383 15.031 4.27 1 95.25 33 ALA B CA 1
ATOM 1123 C C . ALA B 1 33 ? -14.031 16 3.146 1 95.25 33 ALA B C 1
ATOM 1125 O O . ALA B 1 33 ? -14.508 15.859 2.018 1 95.25 33 ALA B O 1
ATOM 1126 N N . LEU B 1 34 ? -13.219 16.969 3.492 1 94.5 34 LEU B N 1
ATOM 1127 C CA . LEU B 1 34 ? -12.812 17.953 2.502 1 94.5 34 LEU B CA 1
ATOM 1128 C C . LEU B 1 34 ? -12.055 17.297 1.355 1 94.5 34 LEU B C 1
ATOM 1130 O O . LEU B 1 34 ? -12.211 17.688 0.196 1 94.5 34 LEU B O 1
ATOM 1134 N N . VAL B 1 35 ? -11.25 16.281 1.651 1 94.25 35 VAL B N 1
ATOM 1135 C CA . VAL B 1 35 ? -10.422 15.617 0.656 1 94.25 35 VAL B CA 1
ATOM 1136 C C . VAL B 1 35 ? -11.195 14.445 0.044 1 94.25 35 VAL B C 1
ATOM 1138 O O . VAL B 1 35 ? -10.836 13.953 -1.029 1 94.25 35 VAL B O 1
ATOM 1141 N N . GLY B 1 36 ? -12.25 13.992 0.719 1 95.19 36 GLY B N 1
ATOM 1142 C CA . GLY B 1 36 ? -13.055 12.875 0.251 1 95.19 36 GLY B CA 1
ATOM 1143 C C . GLY B 1 36 ? -12.508 11.523 0.672 1 95.19 36 GLY B C 1
ATOM 1144 O O . GLY B 1 36 ? -12.703 10.523 -0.021 1 95.19 36 GLY B O 1
ATOM 1145 N N . VAL B 1 37 ? -11.805 11.492 1.792 1 96.5 37 VAL B N 1
ATOM 1146 C CA . VAL B 1 37 ? -11.188 10.258 2.268 1 96.5 37 VAL B CA 1
ATOM 1147 C C . VAL B 1 37 ? -12.25 9.359 2.895 1 96.5 37 VAL B C 1
ATOM 1149 O O . VAL B 1 37 ? -13.031 9.805 3.742 1 96.5 37 VAL B O 1
ATOM 1152 N N . ARG B 1 38 ? -12.211 8.109 2.455 1 96.12 38 ARG B N 1
ATOM 1153 C CA . ARG B 1 38 ? -13.102 7.113 3.037 1 96.12 38 ARG B CA 1
ATOM 1154 C C . ARG B 1 38 ? -12.352 6.207 4.012 1 96.12 38 ARG B C 1
ATOM 1156 O O . ARG B 1 38 ? -12.898 5.816 5.047 1 96.12 38 ARG B O 1
ATOM 1163 N N . ARG B 1 39 ? -11.242 5.887 3.65 1 96.69 39 ARG B N 1
ATOM 1164 C CA . ARG B 1 39 ? -10.406 5.02 4.477 1 96.69 39 ARG B CA 1
ATOM 1165 C C . ARG B 1 39 ? -8.938 5.402 4.363 1 96.69 39 ARG B C 1
ATOM 1167 O O . ARG B 1 39 ? -8.461 5.754 3.281 1 96.69 39 ARG B O 1
ATOM 1174 N N . ARG B 1 40 ? -8.289 5.414 5.492 1 98 40 ARG B N 1
ATOM 1175 C CA . ARG B 1 40 ? -6.855 5.652 5.582 1 98 40 ARG B CA 1
ATOM 1176 C C . ARG B 1 40 ? -6.156 4.512 6.312 1 98 40 ARG B C 1
ATOM 1178 O O . ARG B 1 40 ? -6.598 4.086 7.379 1 98 40 ARG B O 1
ATOM 1185 N N . THR B 1 41 ? -5.168 3.918 5.719 1 98.31 41 THR B N 1
ATOM 1186 C CA . THR B 1 41 ? -4.312 2.928 6.363 1 98.31 41 THR B CA 1
ATOM 1187 C C . THR B 1 41 ? -2.842 3.311 6.223 1 98.31 41 THR B C 1
ATOM 1189 O O . THR B 1 41 ? -2.375 3.611 5.125 1 98.31 41 THR B O 1
ATOM 1192 N N . LEU B 1 42 ? -2.156 3.344 7.344 1 98.69 42 LEU B N 1
ATOM 1193 C CA . LEU B 1 42 ? -0.724 3.619 7.344 1 98.69 42 LEU B CA 1
ATOM 1194 C C . LEU B 1 42 ? 0.073 2.352 7.629 1 98.69 42 LEU B C 1
ATOM 1196 O O . LEU B 1 42 ? -0.284 1.576 8.523 1 98.69 42 LEU B O 1
ATOM 1200 N N . PHE B 1 43 ? 1.137 2.15 6.789 1 98.56 43 PHE B N 1
ATOM 1201 C CA . PHE B 1 43 ? 2.047 1.023 6.961 1 98.56 43 PHE B CA 1
ATOM 1202 C C . PHE B 1 43 ? 3.475 1.51 7.18 1 98.56 43 PHE B C 1
ATOM 1204 O O . PHE B 1 43 ? 3.828 2.617 6.77 1 98.56 43 PHE B O 1
ATOM 1211 N N . THR B 1 44 ? 4.262 0.715 7.805 1 98.31 44 THR B N 1
ATOM 1212 C CA . THR B 1 44 ? 5.707 0.883 7.867 1 98.31 44 THR B CA 1
ATOM 1213 C C . THR B 1 44 ? 6.422 -0.414 7.496 1 98.31 44 THR B C 1
ATOM 1215 O O . THR B 1 44 ? 5.887 -1.505 7.707 1 98.31 44 THR B O 1
ATOM 1218 N N . PHE B 1 45 ? 7.57 -0.278 6.93 1 97.69 45 PHE B N 1
ATOM 1219 C CA . PHE B 1 45 ? 8.43 -1.374 6.5 1 97.69 45 PHE B CA 1
ATOM 1220 C C . PHE B 1 45 ? 9.883 -0.925 6.434 1 97.69 45 PHE B C 1
ATOM 1222 O O . PHE B 1 45 ? 10.25 -0.097 5.598 1 97.69 45 PHE B O 1
ATOM 1229 N N . HIS B 1 46 ? 10.711 -1.423 7.277 1 95.94 46 HIS B N 1
ATOM 1230 C CA . HIS B 1 46 ? 12.078 -0.929 7.395 1 95.94 46 HIS B CA 1
ATOM 1231 C C . HIS B 1 46 ? 12.109 0.589 7.531 1 95.94 46 HIS B C 1
ATOM 1233 O O . HIS B 1 46 ? 11.57 1.138 8.492 1 95.94 46 HIS B O 1
ATOM 1239 N N . ASP B 1 47 ? 12.609 1.287 6.59 1 95.94 47 ASP B N 1
ATOM 1240 C CA . ASP B 1 47 ? 12.695 2.742 6.672 1 95.94 47 ASP B CA 1
ATOM 1241 C C . ASP B 1 47 ? 11.648 3.404 5.785 1 95.94 47 ASP B C 1
ATOM 1243 O O . ASP B 1 47 ? 11.773 4.582 5.441 1 95.94 47 ASP B O 1
ATOM 1247 N N . LEU B 1 48 ? 10.641 2.576 5.484 1 98.06 48 LEU B N 1
ATOM 1248 C CA . LEU B 1 48 ? 9.641 3.098 4.555 1 98.06 48 LEU B CA 1
ATOM 1249 C C . LEU B 1 48 ? 8.328 3.377 5.27 1 98.06 48 LEU B C 1
ATOM 1251 O O . LEU B 1 48 ? 7.988 2.703 6.246 1 98.06 48 LEU B O 1
ATOM 1255 N N . TYR B 1 49 ? 7.684 4.332 4.719 1 98.5 49 TYR B N 1
ATOM 1256 C CA . TYR B 1 49 ? 6.355 4.766 5.129 1 98.5 49 TYR B CA 1
ATOM 1257 C C . TYR B 1 49 ? 5.375 4.695 3.965 1 98.5 49 TYR B C 1
ATOM 1259 O O . TYR B 1 49 ? 5.676 5.156 2.861 1 98.5 49 TYR B O 1
ATOM 1267 N N . PHE B 1 50 ? 4.156 4.102 4.242 1 98.75 50 PHE B N 1
ATOM 1268 C CA . PHE B 1 50 ? 3.107 4.023 3.232 1 98.75 50 PHE B CA 1
ATOM 1269 C C . PHE B 1 50 ? 1.799 4.594 3.768 1 98.75 50 PHE B C 1
ATOM 1271 O O . PHE B 1 50 ? 1.356 4.23 4.859 1 98.75 50 PHE B O 1
ATOM 1278 N N . HIS B 1 51 ? 1.243 5.488 3.027 1 98.62 51 HIS B N 1
ATOM 1279 C CA . HIS B 1 51 ? -0.07 6.066 3.295 1 98.62 51 HIS B CA 1
ATOM 1280 C C . HIS B 1 51 ? -1.072 5.68 2.211 1 98.62 51 HIS B C 1
ATOM 1282 O O . HIS B 1 51 ? -1.104 6.293 1.142 1 98.62 51 HIS B O 1
ATOM 1288 N N . LEU B 1 52 ? -1.91 4.684 2.523 1 98.31 52 LEU B N 1
ATOM 1289 C CA . LEU B 1 52 ? -2.961 4.219 1.624 1 98.31 52 LEU B CA 1
ATOM 1290 C C . LEU B 1 52 ? -4.254 5 1.851 1 98.31 52 LEU B C 1
ATOM 1292 O O . LEU B 1 52 ? -4.758 5.055 2.975 1 98.31 52 LEU B O 1
ATOM 1296 N N . ILE B 1 53 ? -4.73 5.551 0.79 1 97.25 53 ILE B N 1
ATOM 1297 C CA . ILE B 1 53 ? -5.941 6.363 0.879 1 97.25 53 ILE B CA 1
ATOM 1298 C C . ILE B 1 53 ? -6.988 5.836 -0.098 1 97.25 53 ILE B C 1
ATOM 1300 O O . ILE B 1 53 ? -6.723 5.715 -1.296 1 97.25 53 ILE B O 1
ATOM 1304 N N . GLU B 1 54 ? -8.078 5.418 0.41 1 95.56 54 GLU B N 1
ATOM 1305 C CA . GLU B 1 54 ? -9.281 5.238 -0.395 1 95.56 54 GLU B CA 1
ATOM 1306 C C . GLU B 1 54 ? -10.156 6.492 -0.38 1 95.56 54 GLU B C 1
ATOM 1308 O O . GLU B 1 54 ? -10.555 6.957 0.68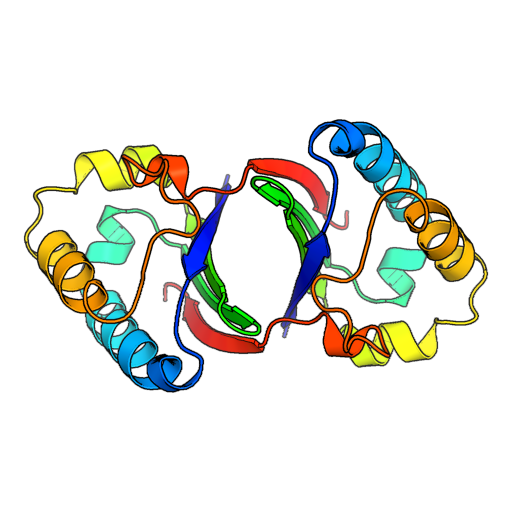7 1 95.56 54 GLU B O 1
ATOM 1313 N N . ALA B 1 55 ? -10.422 7.016 -1.527 1 95.62 55 ALA B N 1
ATOM 1314 C CA . ALA B 1 55 ? -11.133 8.289 -1.585 1 95.62 55 ALA B CA 1
ATOM 1315 C C . ALA B 1 55 ? -12.18 8.289 -2.701 1 95.62 55 ALA B C 1
ATOM 1317 O O . ALA B 1 55 ? -12.172 7.398 -3.559 1 95.62 55 ALA B O 1
ATOM 1318 N N . ASP B 1 56 ? -13.031 9.289 -2.688 1 92 56 ASP B N 1
ATOM 1319 C CA . ASP B 1 56 ? -14.125 9.438 -3.646 1 92 56 ASP B CA 1
ATOM 1320 C C . ASP B 1 56 ? -13.617 10 -4.973 1 92 56 ASP B C 1
ATOM 1322 O O . ASP B 1 56 ? -14.312 9.93 -5.988 1 92 56 ASP B O 1
ATOM 1326 N N . ALA B 1 57 ? -12.508 10.594 -4.914 1 85.38 57 ALA B N 1
ATOM 1327 C CA . ALA B 1 57 ? -11.898 11.203 -6.094 1 85.38 57 ALA B CA 1
ATOM 1328 C C . ALA B 1 57 ? -10.375 11.086 -6.043 1 85.38 57 ALA B C 1
ATOM 1330 O O . ALA B 1 57 ? -9.82 10.516 -5.102 1 85.38 57 ALA B O 1
ATOM 1331 N N . ALA B 1 58 ? -9.773 11.641 -7.105 1 85 58 ALA B N 1
ATOM 1332 C CA . ALA B 1 58 ? -8.312 11.617 -7.191 1 85 58 ALA B CA 1
ATOM 1333 C C . ALA B 1 58 ? -7.688 12.414 -6.051 1 85 58 ALA B C 1
ATOM 1335 O O . ALA B 1 58 ? -7.863 13.625 -5.961 1 85 58 ALA B O 1
ATOM 1336 N N . VAL B 1 59 ? -6.949 11.75 -5.25 1 87.25 59 VAL B N 1
ATOM 1337 C CA . VAL B 1 59 ? -6.398 12.312 -4.023 1 87.25 59 VAL B CA 1
ATOM 1338 C C . VAL B 1 59 ? -5.449 13.461 -4.359 1 87.25 59 VAL B C 1
ATOM 1340 O O . VAL B 1 59 ? -5.492 14.516 -3.73 1 87.25 59 VAL B O 1
ATOM 1343 N N . ALA B 1 60 ? -4.629 13.234 -5.355 1 85.5 60 ALA B N 1
ATOM 1344 C CA . ALA B 1 60 ? -3.641 14.25 -5.715 1 85.5 60 ALA B CA 1
ATOM 1345 C C . ALA B 1 60 ? -4.316 15.57 -6.055 1 85.5 60 ALA B C 1
ATOM 1347 O O . ALA B 1 60 ? -3.852 16.641 -5.637 1 85.5 60 ALA B O 1
ATOM 1348 N N . GLU B 1 61 ? -5.371 15.539 -6.793 1 86.69 61 GLU B N 1
ATOM 1349 C CA . GLU B 1 61 ? -6.09 16.75 -7.195 1 86.69 61 GLU B CA 1
ATOM 1350 C C . GLU B 1 61 ? -6.754 17.422 -5.996 1 86.69 61 GLU B C 1
ATOM 1352 O O . GLU B 1 61 ? -6.715 18.641 -5.867 1 86.69 61 GLU B O 1
ATOM 1357 N N . ARG B 1 62 ? -7.375 16.656 -5.148 1 89.5 62 ARG B N 1
ATOM 1358 C CA . ARG B 1 62 ? -8.07 17.188 -3.982 1 89.5 62 ARG B CA 1
ATOM 1359 C C . ARG B 1 62 ? -7.078 17.812 -3.002 1 89.5 62 ARG B C 1
ATOM 1361 O O . ARG B 1 62 ? -7.367 18.844 -2.393 1 89.5 62 ARG B O 1
ATOM 1368 N N . VAL B 1 63 ? -5.969 17.141 -2.842 1 88.38 63 VAL B N 1
ATOM 1369 C CA . VAL B 1 63 ? -4.926 17.672 -1.971 1 88.38 63 VAL B CA 1
ATOM 1370 C C . VAL B 1 63 ? -4.457 19.031 -2.498 1 88.38 63 VAL B C 1
ATOM 1372 O O . VAL B 1 63 ? -4.238 19.969 -1.722 1 88.38 63 VAL B O 1
ATOM 1375 N N . ALA B 1 64 ? -4.316 19.125 -3.785 1 87.69 64 ALA B N 1
ATOM 1376 C CA . ALA B 1 64 ? -3.912 20.391 -4.391 1 87.69 64 ALA B CA 1
ATOM 1377 C C . ALA B 1 64 ? -4.922 21.5 -4.078 1 87.69 64 ALA B C 1
ATOM 1379 O O . ALA B 1 64 ? -4.547 22.656 -3.871 1 87.69 64 ALA B O 1
ATOM 1380 N N . GLU B 1 65 ? -6.148 21.156 -3.982 1 90.56 65 GLU B N 1
ATOM 1381 C CA . GLU B 1 65 ? -7.223 22.109 -3.736 1 90.56 65 GLU B CA 1
ATOM 1382 C C . GLU B 1 65 ? -7.207 22.594 -2.289 1 90.56 65 GLU B C 1
ATOM 1384 O O . GLU B 1 65 ? -7.605 23.734 -2.004 1 90.56 65 GLU B O 1
ATOM 1389 N N . VAL B 1 66 ? -6.734 21.797 -1.425 1 92.12 66 VAL B N 1
ATOM 1390 C CA . VAL B 1 66 ? -6.84 22.156 -0.012 1 92.12 66 VAL B CA 1
ATOM 1391 C C . VAL B 1 66 ? -5.457 22.484 0.545 1 92.12 66 VAL B C 1
ATOM 1393 O O . VAL B 1 66 ? -5.289 22.625 1.758 1 92.12 66 VAL B O 1
ATOM 1396 N N . ARG B 1 67 ? -4.512 22.641 -0.208 1 91.69 67 ARG B N 1
ATOM 1397 C CA . ARG B 1 67 ? -3.119 22.812 0.194 1 91.69 67 ARG B CA 1
ATOM 1398 C C . ARG B 1 67 ? -2.951 24.016 1.104 1 91.69 67 ARG B C 1
ATOM 1400 O O . ARG B 1 67 ? -2.074 24.031 1.971 1 91.69 67 ARG B O 1
ATOM 1407 N N . ASP B 1 68 ? -3.811 24.984 0.922 1 93.88 68 ASP B N 1
ATOM 1408 C CA . ASP B 1 68 ? -3.684 26.203 1.72 1 93.88 68 ASP B CA 1
ATOM 1409 C C . ASP B 1 68 ? -4.637 26.172 2.912 1 93.88 68 ASP B C 1
ATOM 1411 O O . ASP B 1 68 ? -4.645 27.094 3.729 1 93.88 68 ASP B O 1
ATOM 1415 N N . HIS B 1 69 ? -5.391 25.203 2.996 1 96.12 69 HIS B N 1
ATOM 1416 C CA . HIS B 1 69 ? -6.297 25.078 4.133 1 96.12 69 HIS B CA 1
ATOM 1417 C C . HIS B 1 69 ? -5.523 24.891 5.434 1 96.12 69 HIS B C 1
ATOM 1419 O O . HIS B 1 69 ? -4.555 24.141 5.48 1 96.12 69 HIS B O 1
ATOM 1425 N N . PRO B 1 70 ? -5.934 25.516 6.547 1 97.44 70 PRO B N 1
ATOM 1426 C CA . PRO B 1 70 ? -5.184 25.469 7.805 1 97.44 70 PRO B CA 1
ATOM 1427 C C . PRO B 1 70 ? -5.035 24.031 8.336 1 97.44 70 PRO B C 1
ATOM 1429 O O . PRO B 1 70 ? -3.971 23.672 8.844 1 97.44 70 PRO B O 1
ATOM 1432 N N . LEU B 1 71 ? -6.051 23.281 8.234 1 97.38 71 LEU B N 1
ATOM 1433 C CA . LEU B 1 71 ? -6.008 21.906 8.734 1 97.38 71 LEU B CA 1
ATOM 1434 C C . LEU B 1 71 ? -4.988 21.078 7.957 1 97.38 71 LEU B C 1
ATOM 1436 O O . LEU B 1 71 ? -4.301 20.234 8.539 1 97.38 71 LEU B O 1
ATOM 1440 N N . PHE B 1 72 ? -4.918 21.297 6.723 1 96.69 72 PHE B N 1
ATOM 1441 C CA . PHE B 1 72 ? -3.926 20.609 5.906 1 96.69 72 PHE B CA 1
ATOM 1442 C C . PHE B 1 72 ? -2.516 21.047 6.281 1 96.69 72 PHE B C 1
ATOM 1444 O O . PHE B 1 72 ? -1.621 20.219 6.438 1 96.69 72 PHE B O 1
ATOM 1451 N N . GLN B 1 73 ? -2.348 22.312 6.43 1 97.12 73 GLN B N 1
ATOM 1452 C CA . GLN B 1 73 ? -1.039 22.828 6.812 1 97.12 73 GLN B CA 1
ATOM 1453 C C . GLN B 1 73 ? -0.595 22.266 8.156 1 97.12 73 GLN B C 1
ATOM 1455 O O . GLN B 1 73 ? 0.583 21.969 8.352 1 97.12 73 GLN B O 1
ATOM 1460 N N . GLU B 1 74 ? -1.53 22.172 9.008 1 97.5 74 GLU B N 1
ATOM 1461 C CA . GLU B 1 74 ? -1.214 21.641 10.336 1 97.5 74 GLU B CA 1
ATOM 1462 C C . GLU B 1 74 ? -0.665 20.219 10.258 1 97.5 74 GLU B C 1
ATOM 1464 O O . GLU B 1 74 ? 0.377 19.922 10.844 1 97.5 74 GLU B O 1
ATOM 1469 N N . ILE B 1 75 ? -1.353 19.344 9.57 1 97.38 75 ILE B N 1
ATOM 1470 C CA . ILE B 1 75 ? -0.896 17.953 9.484 1 97.38 75 ILE B CA 1
ATOM 1471 C C . ILE B 1 75 ? 0.386 17.891 8.664 1 97.38 75 ILE B C 1
ATOM 1473 O O . ILE B 1 75 ? 1.306 17.141 8.992 1 97.38 75 ILE B O 1
ATOM 1477 N N . ASN B 1 76 ? 0.473 18.609 7.598 1 95.25 76 ASN B N 1
ATOM 1478 C CA . ASN B 1 76 ? 1.677 18.641 6.773 1 95.25 76 ASN B CA 1
ATOM 1479 C C . ASN B 1 76 ? 2.898 19.078 7.578 1 95.25 76 ASN B C 1
ATOM 1481 O O . ASN B 1 76 ? 3.93 18.391 7.562 1 95.25 76 ASN B O 1
ATOM 1485 N N . GLU B 1 77 ? 2.773 20.156 8.328 1 96.88 77 GLU B N 1
ATOM 1486 C CA . GLU B 1 77 ? 3.857 20.656 9.172 1 96.88 77 GLU B CA 1
ATOM 1487 C C . GLU B 1 77 ? 4.215 19.656 10.266 1 96.88 77 GLU B C 1
ATOM 1489 O O . GLU B 1 77 ? 5.391 19.484 10.594 1 96.88 77 GLU B O 1
ATOM 1494 N N . GLY B 1 78 ? 3.197 19.109 10.828 1 98 78 GLY B N 1
ATOM 1495 C CA . GLY B 1 78 ? 3.428 18.125 11.875 1 98 78 GLY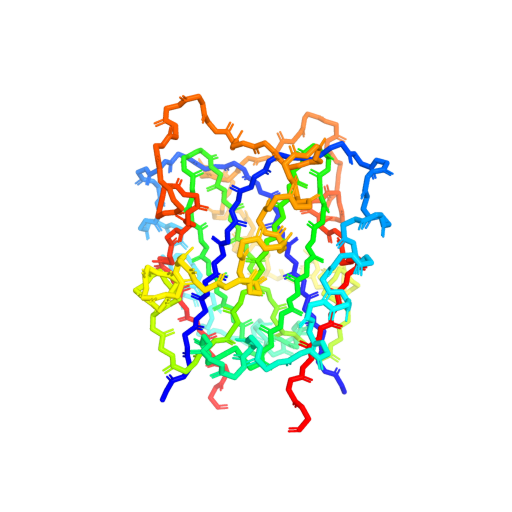 B CA 1
ATOM 1496 C C . GLY B 1 78 ? 4.211 16.906 11.398 1 98 78 GLY B C 1
ATOM 1497 O O . GLY B 1 78 ? 4.949 16.297 12.164 1 98 78 GLY B O 1
ATOM 1498 N N . LEU B 1 79 ? 4.09 16.547 10.141 1 98.06 79 LEU B N 1
ATOM 1499 C CA . LEU B 1 79 ? 4.711 15.336 9.594 1 98.06 79 LEU B CA 1
ATOM 1500 C C . LEU B 1 79 ? 6.16 15.602 9.203 1 98.06 79 LEU B C 1
ATOM 1502 O O . LEU B 1 79 ? 6.953 14.664 9.07 1 98.06 79 LEU B O 1
ATOM 1506 N N . LEU B 1 80 ? 6.586 16.828 9.078 1 96.69 80 LEU B N 1
ATOM 1507 C CA . LEU B 1 80 ? 7.871 17.234 8.523 1 96.69 80 LEU B CA 1
ATOM 1508 C C . LEU B 1 80 ? 9.023 16.641 9.32 1 96.69 80 LEU B C 1
ATOM 1510 O O . LEU B 1 80 ? 10.031 16.219 8.742 1 96.69 80 LEU B O 1
ATOM 1514 N N . PRO B 1 81 ? 8.953 16.516 10.617 1 97.88 81 PRO B N 1
ATOM 1515 C CA . PRO B 1 81 ? 10.078 15.961 11.383 1 97.88 81 PRO B CA 1
ATOM 1516 C C . PRO B 1 81 ? 10.211 14.453 11.219 1 97.88 81 PRO B C 1
ATOM 1518 O O . PRO B 1 81 ? 11.25 13.875 11.57 1 97.88 81 PRO B O 1
ATOM 1521 N N . PHE B 1 82 ? 9.211 13.781 10.664 1 98.38 82 PHE B N 1
ATOM 1522 C CA . PHE B 1 82 ? 9.172 12.328 10.758 1 98.38 82 PHE B CA 1
ATOM 1523 C C . PHE B 1 82 ? 9.203 11.695 9.367 1 98.38 82 PHE B C 1
ATOM 1525 O O . PHE B 1 82 ? 9.625 10.547 9.211 1 98.38 82 PHE B O 1
ATOM 1532 N N . ILE B 1 83 ? 8.641 12.391 8.422 1 97.88 83 ILE B N 1
ATOM 1533 C CA . ILE B 1 83 ? 8.461 11.836 7.082 1 97.88 83 ILE B CA 1
ATOM 1534 C C . ILE B 1 83 ? 9.383 12.562 6.098 1 97.88 83 ILE B C 1
ATOM 1536 O O . ILE B 1 83 ? 9.391 13.789 6.035 1 97.88 83 ILE B O 1
ATOM 1540 N N . GLN B 1 84 ? 10.125 11.812 5.352 1 97.06 84 GLN B N 1
ATOM 1541 C CA . GLN B 1 84 ? 11.008 12.344 4.32 1 97.06 84 GLN B CA 1
ATOM 1542 C C . GLN B 1 84 ? 10.672 11.758 2.953 1 97.06 84 GLN B C 1
ATOM 1544 O O . GLN B 1 84 ? 10.219 10.609 2.857 1 97.06 84 GLN B O 1
ATOM 1549 N N . PRO B 1 85 ? 10.875 12.562 1.91 1 96.56 85 PRO B N 1
ATOM 1550 C CA . PRO B 1 85 ? 10.656 11.984 0.581 1 96.56 85 PRO B CA 1
ATOM 1551 C C . PRO B 1 85 ? 11.484 10.727 0.344 1 96.56 85 PRO B C 1
ATOM 1553 O O . PRO B 1 85 ? 12.602 10.609 0.861 1 96.56 85 PRO B O 1
ATOM 1556 N N . TYR B 1 86 ? 10.906 9.766 -0.381 1 96.94 86 TYR B N 1
ATOM 1557 C CA . TYR B 1 86 ? 11.625 8.547 -0.74 1 96.94 86 TYR B CA 1
ATOM 1558 C C . TYR B 1 86 ? 12.859 8.867 -1.572 1 96.94 86 TYR B C 1
ATOM 1560 O O . TYR B 1 86 ? 13.922 8.281 -1.371 1 96.94 86 TYR B O 1
ATOM 1568 N N . SER B 1 87 ? 12.672 9.766 -2.525 1 94.5 87 SER B N 1
ATOM 1569 C CA . SER B 1 87 ? 13.703 10.125 -3.492 1 94.5 87 SER B CA 1
ATOM 1570 C C . SER B 1 87 ? 14.117 11.586 -3.348 1 94.5 87 SER B C 1
ATOM 1572 O O . SER B 1 87 ? 13.273 12.453 -3.127 1 94.5 87 SER B O 1
ATOM 1574 N N . PRO B 1 88 ? 15.367 11.883 -3.592 1 91.69 88 PRO B N 1
ATOM 1575 C CA . PRO B 1 88 ? 15.828 13.273 -3.555 1 91.69 88 PRO B CA 1
ATOM 1576 C C . PRO B 1 88 ? 15.266 14.109 -4.695 1 91.69 88 PRO B C 1
ATOM 1578 O O . PRO B 1 88 ? 15.312 15.344 -4.645 1 91.69 88 PRO B O 1
ATOM 1581 N N . SER B 1 89 ? 14.766 13.445 -5.684 1 91.25 89 SER B N 1
ATOM 1582 C CA . SER B 1 89 ? 14.234 14.156 -6.84 1 91.25 89 SER B CA 1
ATOM 1583 C C . SER B 1 89 ? 12.805 14.633 -6.594 1 91.25 89 SER B C 1
ATOM 1585 O O . SER B 1 89 ? 12.188 15.234 -7.469 1 91.25 89 SER B O 1
ATOM 1587 N N . TRP B 1 90 ? 12.305 14.414 -5.453 1 91.75 90 TRP B N 1
ATOM 1588 C CA . TRP B 1 90 ? 10.953 14.805 -5.082 1 91.75 90 TRP B CA 1
ATOM 1589 C C . TRP B 1 90 ? 10.781 16.328 -5.156 1 91.75 90 TRP B C 1
ATOM 1591 O O . TRP B 1 90 ? 11.641 17.062 -4.676 1 91.75 90 TRP B O 1
A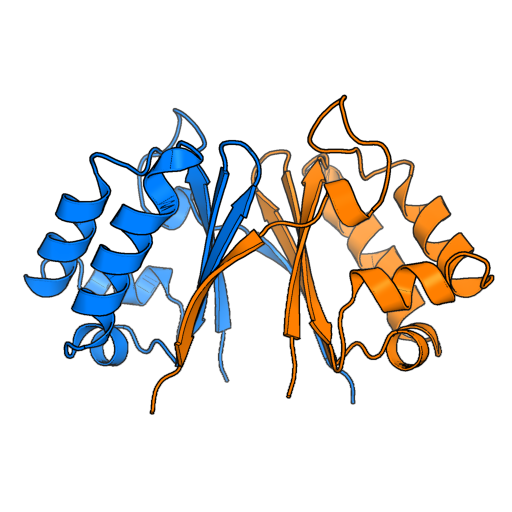TOM 1601 N N . ARG B 1 91 ? 9.578 16.781 -5.688 1 89.06 91 ARG B N 1
ATOM 1602 C CA . ARG B 1 91 ? 9.297 18.203 -5.777 1 89.06 91 ARG B CA 1
ATOM 1603 C C . ARG B 1 91 ? 7.891 18.516 -5.277 1 89.06 91 ARG B C 1
ATOM 1605 O O . ARG B 1 91 ? 7.633 19.609 -4.785 1 89.06 91 ARG B O 1
ATOM 1612 N N . SER B 1 92 ? 7 17.516 -5.426 1 85.06 92 SER B N 1
ATOM 1613 C CA . SER B 1 92 ? 5.602 17.734 -5.07 1 85.06 92 SER B CA 1
ATOM 1614 C C . SER B 1 92 ? 4.965 16.469 -4.527 1 85.06 92 SER B C 1
ATOM 1616 O O . SER B 1 92 ? 5.504 15.367 -4.711 1 85.06 92 SER B O 1
ATOM 1618 N N . PRO B 1 93 ? 3.791 16.594 -3.875 1 80.88 93 PRO B N 1
ATOM 1619 C CA . PRO B 1 93 ? 3.088 15.414 -3.365 1 80.88 93 PRO B CA 1
ATOM 1620 C C . PRO B 1 93 ? 2.805 14.383 -4.453 1 80.88 93 PRO B C 1
ATOM 1622 O O . PRO B 1 93 ? 2.869 13.18 -4.199 1 80.88 93 PRO B O 1
ATOM 1625 N N . ALA B 1 94 ? 2.58 14.797 -5.602 1 85.5 94 ALA B N 1
ATOM 1626 C CA . ALA B 1 94 ? 2.32 13.891 -6.719 1 85.5 94 ALA B CA 1
ATOM 1627 C C . ALA B 1 94 ? 3.521 12.992 -6.988 1 85.5 94 ALA B C 1
ATOM 1629 O O . ALA B 1 94 ? 3.365 11.859 -7.45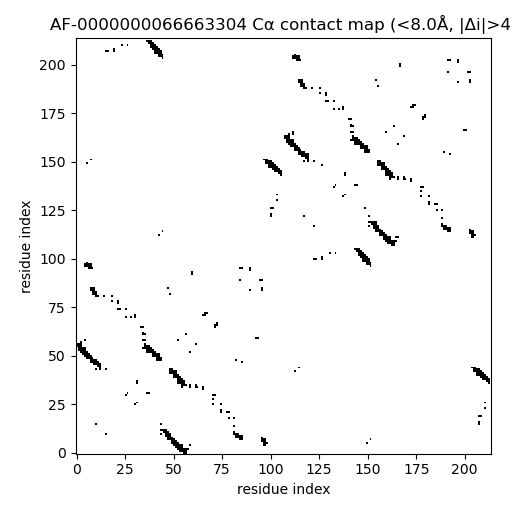3 1 85.5 94 ALA B O 1
ATOM 1630 N N . ASP B 1 95 ? 4.719 13.398 -6.625 1 91.81 95 ASP B N 1
ATOM 1631 C CA . ASP B 1 95 ? 5.945 12.648 -6.855 1 91.81 95 ASP B CA 1
ATOM 1632 C C . ASP B 1 95 ? 6.09 11.516 -5.844 1 91.81 95 ASP B C 1
ATOM 1634 O O . ASP B 1 95 ? 6.996 10.68 -5.957 1 91.81 95 ASP B O 1
ATOM 1638 N N . ALA B 1 96 ? 5.219 11.523 -4.902 1 94.62 96 ALA B N 1
ATOM 1639 C CA . ALA B 1 96 ? 5.301 10.508 -3.861 1 94.62 96 ALA B CA 1
ATOM 1640 C C . ALA B 1 96 ? 4.25 9.422 -4.074 1 94.62 96 ALA B C 1
ATOM 1642 O O . ALA B 1 96 ? 4.16 8.477 -3.289 1 94.62 96 ALA B O 1
ATOM 1643 N N . MET B 1 97 ? 3.486 9.57 -5.125 1 95.25 97 MET B N 1
ATOM 1644 C CA . MET B 1 97 ? 2.375 8.648 -5.352 1 95.25 97 MET B CA 1
ATOM 1645 C C . MET B 1 97 ? 2.82 7.461 -6.199 1 95.25 97 MET B C 1
ATOM 1647 O O . MET B 1 97 ? 3.365 7.637 -7.289 1 95.25 97 MET B O 1
ATOM 1651 N N . ALA B 1 98 ? 2.564 6.332 -5.672 1 96.94 98 ALA B N 1
ATOM 1652 C CA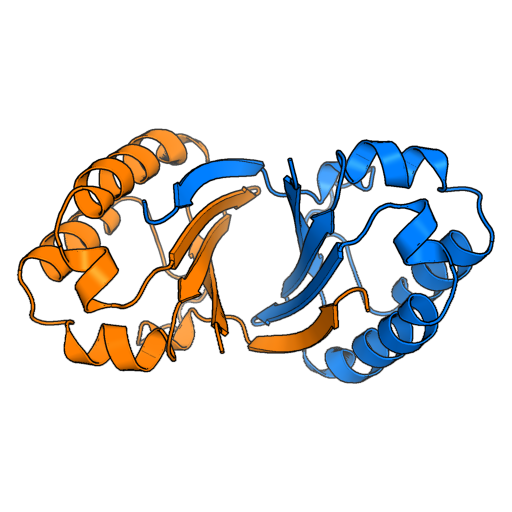 . ALA B 1 98 ? 2.775 5.129 -6.473 1 96.94 98 ALA B CA 1
ATOM 1653 C C . ALA B 1 98 ? 1.749 5.031 -7.598 1 96.94 98 ALA B C 1
ATOM 1655 O O . ALA B 1 98 ? 0.669 5.621 -7.516 1 96.94 98 ALA B O 1
ATOM 1656 N N . ARG B 1 99 ? 2.121 4.312 -8.602 1 96.5 99 ARG B N 1
ATOM 1657 C CA . ARG B 1 99 ? 1.231 4.137 -9.75 1 96.5 99 ARG B CA 1
ATOM 1658 C C . ARG B 1 99 ? 0.594 2.75 -9.734 1 96.5 99 ARG B C 1
ATOM 1660 O O . ARG B 1 99 ? 1.294 1.739 -9.656 1 96.5 99 ARG B O 1
ATOM 1667 N N . THR B 1 100 ? -0.735 2.762 -9.852 1 97.31 100 THR B N 1
ATOM 1668 C CA . THR B 1 100 ? -1.438 1.491 -9.984 1 97.31 100 THR B CA 1
ATOM 1669 C C . THR B 1 100 ? -1.244 0.911 -11.383 1 97.31 100 THR B C 1
ATOM 1671 O O . THR B 1 100 ? -1.395 1.619 -12.383 1 97.31 100 THR B O 1
ATOM 1674 N N . PHE B 1 101 ? -0.908 -0.464 -11.406 1 98.25 101 PHE B N 1
ATOM 1675 C CA . PHE B 1 101 ? -0.748 -1.011 -12.742 1 98.25 101 PHE B CA 1
ATOM 1676 C C . PHE B 1 101 ? -1.57 -2.281 -12.914 1 98.25 101 PHE B C 1
ATOM 1678 O O . PHE B 1 101 ? -1.636 -2.844 -14.008 1 98.25 101 PHE B O 1
ATOM 1685 N N . TYR B 1 102 ? -2.244 -2.715 -11.867 1 98.44 102 TYR B N 1
ATOM 1686 C CA . TYR B 1 102 ? -3.141 -3.861 -11.945 1 98.44 102 TYR B CA 1
ATOM 1687 C C . TYR B 1 102 ? -4.125 -3.861 -10.781 1 98.44 102 TYR B C 1
ATOM 1689 O O . TYR B 1 102 ? -3.76 -3.535 -9.648 1 98.44 102 TYR B O 1
ATOM 1697 N N . GLN B 1 103 ? -5.383 -4.188 -11.07 1 98 103 GLN B N 1
ATOM 1698 C CA . GLN B 1 103 ? -6.41 -4.324 -10.047 1 98 103 GLN B CA 1
ATOM 1699 C C . GLN B 1 103 ? -7.332 -5.508 -10.344 1 98 103 GLN B C 1
ATOM 1701 O O . GLN B 1 103 ? -7.672 -5.758 -11.5 1 98 103 GLN B O 1
ATOM 1706 N N . TRP B 1 104 ? -7.656 -6.125 -9.297 1 98.06 104 TRP B N 1
ATOM 1707 C CA . TRP B 1 104 ? -8.594 -7.242 -9.391 1 98.06 104 TRP B CA 1
ATOM 1708 C C . TRP B 1 104 ? -9.523 -7.273 -8.188 1 98.06 104 TRP B C 1
ATOM 1710 O O . TRP B 1 104 ? -9.086 -7.047 -7.051 1 98.06 104 TRP B O 1
ATOM 1720 N N . THR B 1 105 ? -10.781 -7.484 -8.406 1 95.75 105 THR B N 1
ATOM 1721 C CA . THR B 1 105 ? -11.766 -7.684 -7.344 1 95.75 105 THR B CA 1
ATOM 1722 C C . THR B 1 105 ? -12.555 -8.961 -7.574 1 95.75 105 THR B C 1
ATOM 1724 O O . THR B 1 105 ? -12.922 -9.281 -8.703 1 95.75 105 THR B O 1
ATOM 1727 N N . ARG B 1 106 ? -12.727 -9.586 -6.5 1 93.56 106 ARG B N 1
ATOM 1728 C CA . ARG B 1 106 ? -13.531 -10.805 -6.574 1 93.56 106 ARG B CA 1
ATOM 1729 C C . ARG B 1 106 ? -14.922 -10.5 -7.125 1 93.56 106 ARG B C 1
ATOM 1731 O O . ARG B 1 106 ? -15.586 -9.57 -6.676 1 93.56 106 ARG B O 1
ATOM 1738 N N . PRO B 1 107 ? -15.391 -11.312 -8.125 1 87.81 107 PRO B N 1
ATOM 1739 C CA . PRO B 1 107 ? -16.734 -11.094 -8.664 1 87.81 107 PRO B CA 1
ATOM 1740 C C . PRO B 1 107 ? -17.828 -11.414 -7.656 1 87.81 107 PRO B C 1
ATOM 1742 O O . PRO B 1 107 ? -17.656 -12.258 -6.781 1 87.81 107 PRO B O 1
#

Solvent-accessible surface area (backbone atoms only — not comparable to full-atom values): 11650 Å² total; per-residue (Å²): 120,75,36,81,42,40,36,47,29,23,22,59,70,87,45,53,64,62,53,39,50,53,49,56,58,48,65,71,49,65,55,38,66,74,46,32,47,44,32,39,40,31,33,39,47,74,55,30,31,36,45,37,35,33,16,62,43,64,54,66,63,37,46,63,73,39,55,81,37,66,70,48,43,50,53,54,60,67,40,56,88,52,52,40,72,69,49,93,84,58,87,50,76,69,67,29,47,42,42,78,72,41,76,48,65,62,129,120,74,36,82,44,39,37,46,29,24,23,60,70,87,44,52,65,63,53,37,51,51,49,56,57,48,65,71,48,65,54,39,66,74,47,32,47,44,32,40,40,32,33,38,47,74,55,31,30,35,45,37,35,35,16,62,45,64,53,66,62,36,47,63,72,38,56,81,38,66,70,48,43,50,53,53,60,66,38,56,88,54,51,40,71,69,50,92,83,57,85,50,75,70,67,29,46,41,43,78,72,41,76,46,64,62,129

Foldseek 3Di:
DKDKWKFKWFFAPVCVVQLVVLVVVLVVDCVCVQQFFDDWDWDDDHGMIMIITIGPDDNQVSCVVCVPPPSNVSSVVSCVVGTGGPDPVDDDRVVRIDDDDDDDDDD/DKDKWKFKWFFAPVCVVQLVVLVVVLVPDCVCVQQFFDDWDWDDDHGMIMIITIGPDDNQVSCVVCVPPPSNVSSVVSCVVGTGGPDPVDDDRVVRIDDDDDDDDDD

InterPro domains:
  IPR006765 Polyketide synthesis cyclase [PF04673] (5-105)
  IPR011008 Dimeric alpha-beta barrel [SSF54909] (5-106)
  IPR038474 Polyketide synthesis cyclase superfamily [G3DSA:3.30.70.1090] (1-107)

Radius of gyration: 17.34 Å; Cα contacts (8 Å, |Δi|>4): 378; chains: 2; bounding box: 37×52×35 Å

pLDDT: mean 94.9, std 4.93, range [66.56, 98.81]

Organism: Nocardia brasiliensis (strain ATCC 700358 / HUJEG-1) (NCBI:txid1133849)

Secondary structure (DSSP, 8-state):
--EEEEEEEEE-GGGHHHHHHHHHHHTTSSHHHHHTEEEEEEEEETTEEEEEEEESS-HHHHHHHHTTSHHHHHHHHHHTTTEEESSTT--SGGGGBPEEEEEEE--/--EEEEEEEEE-GGGHHHHHHHHHHHTTSSHHHHHTEEEEEEEEETTEEEEEEEESS-HHHHHHHHTTSHHHHHHHHHHTTTEEESSTT--SGGGGB-EEEEEEE--